Protein AF-A0A7I8X6X8-F1 (afdb_monomer)

Radius of gyration: 33.91 Å; Cα contacts (8 Å, |Δi|>4): 92; chains: 1; bounding box: 68×51×95 Å

InterPro domains:
  IPR009071 High mobility group box domain [PF00505] (19-89)
  IPR009071 High mobility group box domain [PS50118] (19-89)
  IPR009071 High mobility group box domain [SM00398] (18-90)
  IPR036910 High mobility group box domain superfamily [G3DSA:1.10.30.10] (5-89)
  IPR036910 High mobility group box domain superfamily [SSF47095] (13-97)
  IPR051965 Chromatin Regulation and Neuronal Gene Expression [PTHR46040] (7-103)

Sequence (234 aa):
MSNNRTRSRSQRLKDDNAPKRPLNAYKIFYKHYYEQFNRKNPTTAIDAKTLISQIGRAWRGLSEEEKQPFQEKALKDKQRYEKEFEDYKKSADYKKFVKKQEAHLPDIPVFSKEFVKHNKGKEAELRQLRKEISSFEDKAAPIVDRINDIQEEIDALNKDPKYLEILEKEKLMGIWTRKLIPELERAGLLDELGISFETSPEELIDVMESVQHDGSTMNKLKSAFNKFYLPLSS

Mean predicted aligned error: 14.24 Å

Foldseek 3Di:
DDDPPPPVVVLQDDQPPADDDFDALLRQLLVVQVVVVCVVCVPDDDDPVVSVVVSVVVVVPDDPVRSVVSRVSSVVSNVVNVVSRVVVCVDPSVVVSVVVSVVSPDPDPPPDPVNVVVVVVVVVVVVVVVVVVVVVVVVVVVVVVVVVVVVVVVVVCVVPPVNVVVVVVQVVLQVCLQVLQVLCVVLVNCVVLVHDNPQHSVNVVVSCVVCVPPPVSVVSSVVSVVVVCVVPPD

Nearest PDB structures (foldseek):
  2eqz-assembly1_A  TM=8.617E-01  e=7.685E-03  Homo sapiens
  4qr9-assembly1_B  TM=9.332E-01  e=3.219E-02  Rattus norvegicus
  2ly4-assembly1_A  TM=7.332E-01  e=1.262E-02  Homo sapiens
  2rtu-assembly1_A  TM=7.776E-01  e=4.734E-02  Homo sapiens
  2yrq-assembly1_A  TM=7.003E-01  e=1.961E-02  Homo sapiens

Organism: Bursaphelenchus xylophilus (NCBI:txid6326)

Structure (mmCIF, N/CA/C/O backbone):
data_AF-A0A7I8X6X8-F1
#
_entry.id   AF-A0A7I8X6X8-F1
#
loop_
_atom_site.group_PDB
_atom_site.id
_atom_site.type_symbol
_atom_site.label_atom_id
_atom_site.label_alt_id
_atom_site.label_comp_id
_atom_site.label_asym_id
_atom_site.label_entity_id
_atom_site.label_seq_id
_atom_site.pdbx_PDB_ins_code
_atom_site.Cartn_x
_atom_site.Cartn_y
_atom_site.Cartn_z
_atom_site.occupancy
_atom_site.B_iso_or_equiv
_atom_site.auth_seq_id
_atom_site.auth_comp_id
_atom_site.auth_asym_id
_atom_site.auth_atom_id
_atom_site.pdbx_PDB_model_num
ATOM 1 N N . MET A 1 1 ? -11.608 -22.135 32.598 1.00 31.02 1 MET A N 1
ATOM 2 C CA . MET A 1 1 ? -10.961 -21.223 31.626 1.00 31.02 1 MET A CA 1
ATOM 3 C C . MET A 1 1 ? -12.033 -20.320 31.017 1.00 31.02 1 MET A C 1
ATOM 5 O O . MET A 1 1 ? -12.741 -20.757 30.122 1.00 31.02 1 MET A O 1
ATOM 9 N N . SER A 1 2 ? -12.236 -19.105 31.543 1.00 34.25 2 SER A N 1
ATOM 10 C CA . SER A 1 2 ? -13.309 -18.214 31.062 1.00 34.25 2 SER A CA 1
ATOM 11 C C . SER A 1 2 ? -12.835 -17.329 29.913 1.00 34.25 2 SER A C 1
ATOM 13 O O . SER A 1 2 ? -11.930 -16.510 30.063 1.00 34.25 2 SER A O 1
ATOM 15 N N . ASN A 1 3 ? -13.481 -17.504 28.763 1.00 38.44 3 ASN A N 1
ATOM 16 C CA . ASN A 1 3 ? -13.249 -16.778 27.521 1.00 38.44 3 ASN A CA 1
ATOM 17 C C . ASN A 1 3 ? -13.742 -15.320 27.651 1.00 38.44 3 ASN A C 1
ATOM 19 O O . ASN A 1 3 ? -14.894 -15.009 27.369 1.00 38.44 3 ASN A O 1
ATOM 23 N N . ASN A 1 4 ? -12.872 -14.407 28.093 1.00 43.62 4 ASN A N 1
ATOM 24 C CA . ASN A 1 4 ? -13.203 -12.984 28.284 1.00 43.62 4 ASN A CA 1
ATOM 25 C C . ASN A 1 4 ? -13.138 -12.135 26.994 1.00 43.62 4 ASN A C 1
ATOM 27 O O . ASN A 1 4 ? -13.368 -10.928 27.039 1.00 43.62 4 ASN A O 1
ATOM 31 N N . ARG A 1 5 ? -12.844 -12.733 25.831 1.00 45.31 5 ARG A N 1
ATOM 32 C CA . ARG A 1 5 ? -12.624 -11.997 24.568 1.00 45.31 5 ARG A CA 1
ATOM 33 C C . ARG A 1 5 ? -13.904 -11.475 23.889 1.00 45.31 5 ARG A C 1
ATOM 35 O O . ARG A 1 5 ? -13.805 -10.767 22.892 1.00 45.31 5 ARG A O 1
ATOM 42 N N . THR A 1 6 ? -15.100 -11.796 24.390 1.00 45.69 6 THR A N 1
ATOM 43 C CA . THR A 1 6 ? -16.369 -11.525 23.679 1.00 45.69 6 THR A CA 1
ATOM 44 C C . THR A 1 6 ? -17.193 -10.357 24.226 1.00 45.69 6 THR A C 1
ATOM 46 O O . THR A 1 6 ? -17.937 -9.748 23.461 1.00 45.69 6 THR A O 1
ATOM 49 N N . ARG A 1 7 ? -17.048 -9.958 25.499 1.00 44.81 7 ARG A N 1
ATOM 50 C CA . ARG A 1 7 ? -17.905 -8.900 26.081 1.00 44.81 7 ARG A CA 1
ATOM 51 C C . ARG A 1 7 ? -17.555 -7.482 25.611 1.00 44.81 7 ARG A C 1
ATOM 53 O O . ARG A 1 7 ? -18.452 -6.679 25.392 1.00 44.81 7 ARG A O 1
ATOM 60 N N . SER A 1 8 ? -16.276 -7.184 25.363 1.00 50.94 8 SER A N 1
ATOM 61 C CA . SER A 1 8 ? -15.837 -5.827 24.984 1.00 50.94 8 SER A CA 1
ATOM 62 C C . SER A 1 8 ? -16.256 -5.397 23.571 1.00 50.94 8 SER A C 1
ATOM 64 O O . SER A 1 8 ? -16.392 -4.198 23.335 1.00 50.94 8 SER A O 1
ATOM 66 N N . ARG A 1 9 ? -16.447 -6.330 22.624 1.00 51.34 9 ARG A N 1
ATOM 67 C CA . ARG A 1 9 ? -16.945 -6.000 21.272 1.00 51.34 9 ARG A CA 1
ATOM 68 C C . ARG A 1 9 ? -18.448 -5.725 21.261 1.00 51.34 9 ARG A C 1
ATOM 70 O O . ARG A 1 9 ? -18.896 -4.952 20.428 1.00 51.34 9 ARG A O 1
ATOM 77 N N . SER A 1 10 ? -19.192 -6.327 22.189 1.00 55.00 10 SER A N 1
ATOM 78 C CA . SER A 1 10 ? -20.650 -6.200 22.289 1.00 55.00 10 SER A CA 1
ATOM 79 C C . SER A 1 10 ? -21.118 -4.854 22.854 1.00 55.00 10 SER A C 1
ATOM 81 O O . SER A 1 10 ? -22.276 -4.514 22.663 1.00 55.00 10 SER A O 1
ATOM 83 N N . GLN A 1 11 ? -20.253 -4.108 23.553 1.00 62.97 11 GLN A N 1
ATOM 84 C CA . GLN A 1 11 ? -20.588 -2.800 24.145 1.00 62.97 11 GLN A CA 1
ATOM 85 C C . GLN A 1 11 ? -20.226 -1.602 23.253 1.00 62.97 11 GLN A C 1
ATOM 87 O O . GLN A 1 11 ? -20.470 -0.453 23.617 1.00 62.97 11 GLN A O 1
ATOM 92 N N . ARG A 1 12 ? -19.610 -1.833 22.087 1.00 74.56 12 ARG A N 1
ATOM 93 C CA . ARG A 1 12 ? -19.334 -0.758 21.130 1.00 74.56 12 ARG A CA 1
ATOM 94 C C . ARG A 1 12 ? -20.525 -0.603 20.196 1.00 74.56 12 ARG A C 1
ATOM 96 O O . ARG A 1 12 ? -20.950 -1.572 19.573 1.00 74.56 12 ARG A O 1
ATOM 103 N N . LEU A 1 13 ? -21.045 0.614 20.109 1.00 81.94 13 LEU A N 1
ATOM 104 C CA . LEU A 1 13 ? -22.063 0.982 19.143 1.00 81.94 13 LEU A CA 1
ATOM 105 C C . LEU A 1 13 ? -21.488 0.844 17.733 1.00 81.94 13 LEU A C 1
ATOM 107 O O . LEU A 1 13 ? -20.300 1.069 17.490 1.00 81.94 13 LEU A O 1
ATOM 111 N N . LYS A 1 14 ? -22.342 0.450 16.792 1.00 84.31 14 LYS A N 1
ATOM 112 C CA . LYS A 1 14 ? -21.994 0.461 15.376 1.00 84.31 14 LYS A CA 1
ATOM 113 C C . LYS A 1 14 ? -22.068 1.898 14.861 1.00 84.31 14 LYS A C 1
ATOM 115 O O . LYS A 1 14 ? -23.025 2.609 15.158 1.00 84.31 14 LYS A O 1
ATOM 120 N N . ASP A 1 15 ? -21.057 2.293 14.101 1.00 88.62 15 ASP A N 1
ATOM 121 C CA . ASP A 1 15 ? -21.007 3.576 13.412 1.00 88.62 15 ASP A CA 1
ATOM 122 C C . ASP A 1 15 ? -21.477 3.404 11.963 1.00 88.62 15 ASP A C 1
ATOM 124 O O . ASP A 1 15 ? -20.813 2.725 11.178 1.00 88.62 15 ASP A O 1
ATOM 128 N N . ASP A 1 16 ? -22.634 3.968 11.620 1.00 90.00 16 ASP A N 1
ATOM 129 C CA . ASP A 1 16 ? -23.176 3.898 10.258 1.00 90.00 16 ASP A CA 1
ATOM 130 C C . ASP A 1 16 ? -22.597 4.979 9.327 1.00 90.00 16 ASP A C 1
ATOM 132 O O . ASP A 1 16 ? -22.695 4.832 8.110 1.00 90.00 16 ASP A O 1
ATOM 136 N N . ASN A 1 17 ? -21.957 6.021 9.876 1.00 90.06 17 ASN A N 1
ATOM 137 C CA . ASN A 1 17 ? -21.340 7.103 9.097 1.00 90.06 17 ASN A CA 1
ATOM 138 C C .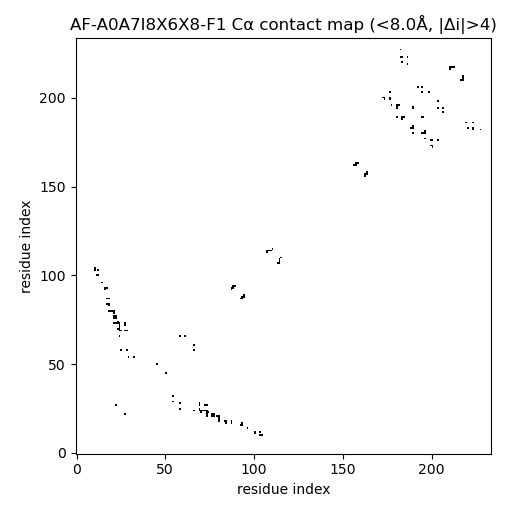 ASN A 1 17 ? -19.859 6.840 8.784 1.00 90.06 17 ASN A C 1
ATOM 140 O O . ASN A 1 17 ? -19.252 7.566 7.997 1.00 90.06 17 ASN A O 1
ATOM 144 N N . ALA A 1 18 ? -19.265 5.805 9.385 1.00 91.06 18 ALA A N 1
ATOM 145 C CA . ALA A 1 18 ? -17.883 5.440 9.124 1.00 91.06 18 ALA A CA 1
ATOM 146 C C . ALA A 1 18 ? -17.685 4.957 7.669 1.00 91.06 18 ALA A C 1
ATOM 148 O O . ALA A 1 18 ? -18.495 4.167 7.164 1.00 91.06 18 ALA A O 1
ATOM 149 N N . PRO A 1 19 ? -16.574 5.342 7.011 1.00 93.12 19 PRO A N 1
ATOM 150 C CA . PRO A 1 19 ? -16.192 4.807 5.710 1.00 93.12 19 PRO A CA 1
ATOM 151 C C . PRO A 1 19 ? -16.199 3.277 5.683 1.00 93.12 19 PRO A C 1
ATOM 153 O O . PRO A 1 19 ? -15.839 2.598 6.654 1.00 93.12 19 PRO A O 1
ATOM 156 N N . LYS A 1 20 ? -16.605 2.706 4.547 1.00 92.75 20 LYS A N 1
ATOM 157 C CA . LYS A 1 20 ? -16.654 1.249 4.384 1.00 92.75 20 LYS A CA 1
ATOM 158 C C . LYS A 1 20 ? -15.241 0.680 4.387 1.00 92.75 20 LYS A C 1
ATOM 160 O O . LYS A 1 20 ? -14.369 1.173 3.683 1.00 92.75 20 LYS A O 1
ATOM 165 N N . ARG A 1 21 ? -15.040 -0.402 5.145 1.00 92.19 21 ARG A N 1
ATOM 166 C CA . ARG A 1 21 ? -13.743 -1.087 5.246 1.00 92.19 21 ARG A CA 1
ATOM 167 C C . ARG A 1 21 ? -13.187 -1.455 3.868 1.00 92.19 21 ARG A C 1
ATOM 169 O O . ARG A 1 21 ? -13.973 -1.877 3.014 1.00 92.19 21 ARG A O 1
ATOM 176 N N . PRO A 1 22 ? -11.858 -1.391 3.691 1.00 94.88 22 PRO A N 1
ATOM 177 C CA . PRO A 1 22 ? -11.257 -1.688 2.410 1.00 94.88 22 PRO A CA 1
ATOM 178 C C . PRO A 1 22 ? -11.383 -3.179 2.085 1.00 94.88 22 PRO A C 1
ATOM 180 O O . PRO A 1 22 ? -11.325 -4.044 2.968 1.00 94.88 22 PRO A O 1
ATOM 183 N N . LEU A 1 23 ? -11.572 -3.483 0.806 1.00 94.75 23 LEU A N 1
ATOM 184 C CA . LEU A 1 23 ? -11.628 -4.841 0.288 1.00 94.75 23 LEU A CA 1
ATOM 185 C C . LEU A 1 23 ? -10.212 -5.367 0.048 1.00 94.75 23 LEU A C 1
ATOM 187 O O . LEU A 1 23 ? -9.380 -4.712 -0.571 1.00 94.75 23 LEU A O 1
ATOM 191 N N . ASN A 1 24 ? -9.949 -6.593 0.499 1.00 95.69 24 ASN A N 1
ATOM 192 C CA . ASN A 1 24 ? -8.718 -7.294 0.143 1.00 95.69 24 ASN A CA 1
ATOM 193 C C . ASN A 1 24 ? -8.808 -7.903 -1.268 1.00 95.69 24 ASN A C 1
ATOM 195 O O . ASN A 1 24 ? -9.900 -8.035 -1.830 1.00 95.69 24 ASN A O 1
ATOM 199 N N . ALA A 1 25 ? -7.666 -8.329 -1.814 1.00 96.12 25 ALA A N 1
ATOM 200 C CA . ALA A 1 25 ? -7.573 -8.860 -3.177 1.00 96.12 25 ALA A CA 1
ATOM 201 C C . ALA A 1 25 ? -8.574 -10.001 -3.435 1.00 96.12 25 ALA A C 1
ATOM 203 O O . ALA A 1 25 ? -9.295 -9.988 -4.431 1.00 96.12 25 ALA A O 1
ATOM 204 N N . TYR A 1 26 ? -8.721 -10.922 -2.476 1.00 95.62 26 TYR A N 1
ATOM 205 C CA . TYR A 1 26 ? -9.687 -12.018 -2.563 1.00 95.62 26 TYR A CA 1
ATOM 206 C C . TYR A 1 26 ? -11.143 -11.537 -2.636 1.00 95.62 26 TYR A C 1
ATOM 208 O O . TYR A 1 26 ? -11.931 -12.088 -3.395 1.00 95.62 26 TYR A O 1
ATOM 216 N N . LYS A 1 27 ? -11.539 -10.517 -1.864 1.00 95.06 27 LYS A N 1
ATOM 217 C CA . LYS A 1 27 ? -12.908 -9.971 -1.897 1.00 95.06 27 LYS A CA 1
ATOM 218 C C . LYS A 1 27 ? -13.211 -9.258 -3.212 1.00 95.06 27 LYS A C 1
ATOM 220 O O . LYS A 1 27 ? -14.342 -9.330 -3.689 1.00 95.06 27 LYS A O 1
ATOM 225 N N . ILE A 1 28 ? -12.211 -8.609 -3.803 1.00 95.62 28 ILE A N 1
ATOM 226 C CA . ILE A 1 28 ? -12.331 -7.987 -5.124 1.00 95.62 28 ILE A CA 1
ATOM 227 C C . ILE A 1 28 ? -12.473 -9.071 -6.196 1.00 95.62 28 ILE A C 1
ATOM 229 O O . ILE A 1 28 ? -13.396 -9.003 -7.008 1.00 95.62 28 ILE A O 1
ATOM 233 N N . PHE A 1 29 ? -11.637 -10.113 -6.144 1.00 96.12 29 PHE A N 1
ATOM 234 C CA . PHE A 1 29 ? -11.765 -11.286 -7.008 1.00 96.12 29 PHE A CA 1
ATOM 235 C C . PHE A 1 29 ? -13.126 -11.966 -6.851 1.00 96.12 29 PHE A C 1
ATOM 237 O O . PHE A 1 29 ? -13.784 -12.258 -7.843 1.00 96.12 29 PHE A O 1
ATOM 244 N N . TYR A 1 30 ? -13.587 -12.157 -5.614 1.00 94.81 30 TYR A N 1
ATOM 245 C CA . TYR A 1 30 ? -14.890 -12.738 -5.312 1.00 94.81 30 TYR A CA 1
ATOM 246 C C . TYR A 1 30 ? -16.009 -11.969 -6.009 1.00 94.81 30 TYR A C 1
ATOM 248 O O . TYR A 1 30 ? -16.834 -12.579 -6.679 1.00 94.81 30 TYR A O 1
ATOM 256 N N . LYS A 1 31 ? -16.028 -10.635 -5.883 1.00 93.94 31 LYS A N 1
ATOM 257 C CA . LYS A 1 31 ? -17.047 -9.792 -6.519 1.00 93.94 31 LYS A CA 1
ATOM 258 C C . LYS A 1 31 ? -17.000 -9.922 -8.043 1.00 93.94 31 LYS A C 1
ATOM 260 O O . LYS A 1 31 ? -18.032 -10.152 -8.661 1.00 93.94 31 LYS A O 1
ATOM 265 N N . HIS A 1 32 ? -15.804 -9.847 -8.620 1.00 93.50 32 HIS A N 1
ATOM 266 C CA . HIS A 1 32 ? -15.596 -9.986 -10.058 1.00 93.50 32 HIS A CA 1
ATOM 267 C C . HIS A 1 32 ? -16.053 -11.357 -10.584 1.00 93.50 32 HIS A C 1
ATOM 269 O O . HIS A 1 32 ? -16.795 -11.438 -11.560 1.00 93.50 32 HIS A O 1
ATOM 275 N N . TYR A 1 33 ? -15.667 -12.442 -9.910 1.00 92.56 33 TYR A N 1
ATOM 276 C CA . TYR A 1 33 ? -16.064 -13.798 -10.282 1.00 92.56 33 TYR A CA 1
ATOM 277 C C . TYR A 1 33 ? -17.573 -14.004 -10.122 1.00 92.56 33 TYR A C 1
ATOM 279 O O . TYR A 1 33 ? -18.208 -14.606 -10.982 1.00 92.56 33 TYR A O 1
ATOM 287 N N . TYR A 1 34 ? -18.159 -13.477 -9.046 1.00 89.94 34 TYR A N 1
ATOM 288 C CA . TYR A 1 34 ? -19.595 -13.545 -8.787 1.00 89.94 34 TYR A CA 1
ATOM 289 C C . TYR A 1 34 ? -20.404 -12.817 -9.871 1.00 89.94 34 TYR A C 1
ATOM 291 O O . TYR A 1 34 ? -21.382 -13.357 -10.382 1.00 89.94 34 TYR A O 1
ATOM 299 N N . GLU A 1 35 ? -19.972 -11.623 -10.285 1.00 90.62 35 GLU A N 1
ATOM 300 C CA . GLU A 1 35 ? -2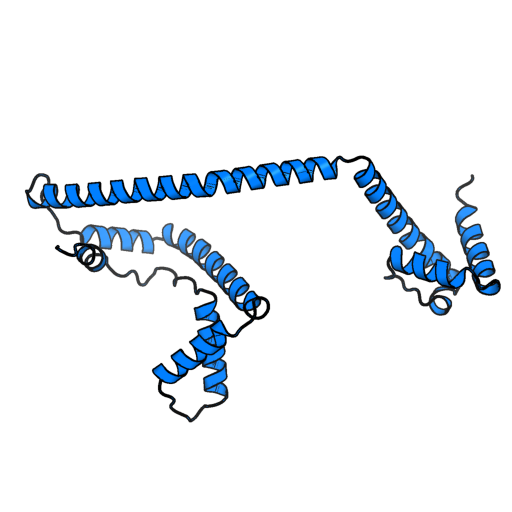0.594 -10.873 -11.384 1.00 90.62 35 GLU A CA 1
ATOM 301 C C . GLU A 1 35 ? -20.491 -11.623 -12.718 1.00 90.62 35 GLU A C 1
ATOM 303 O O . GLU A 1 35 ? -21.485 -11.746 -13.437 1.00 90.62 35 GLU A O 1
ATOM 308 N N . GLN A 1 36 ? -19.322 -12.192 -13.033 1.00 90.00 36 GLN A N 1
ATOM 309 C CA . GLN A 1 36 ? -19.162 -13.024 -14.229 1.00 90.00 36 GLN A CA 1
ATOM 310 C C . GLN A 1 36 ? -20.049 -14.269 -14.196 1.00 90.00 36 GLN A C 1
ATOM 312 O O . GLN A 1 36 ? -20.634 -14.640 -15.215 1.00 90.00 36 GLN A O 1
ATOM 317 N N . PHE A 1 37 ? -20.142 -14.913 -13.033 1.00 87.56 37 PHE A N 1
ATOM 318 C CA . PHE A 1 37 ? -20.953 -16.101 -12.833 1.00 87.56 37 PHE A CA 1
ATOM 319 C C . PHE A 1 37 ? -22.440 -15.797 -13.064 1.00 87.56 37 PHE A C 1
ATOM 321 O O . PHE A 1 37 ? -23.080 -16.488 -13.858 1.00 87.56 37 PHE A O 1
ATOM 328 N N . ASN A 1 38 ? -22.958 -14.723 -12.458 1.00 86.06 38 ASN A N 1
ATOM 329 C CA . ASN A 1 38 ? -24.350 -14.299 -12.621 1.00 86.06 38 ASN A CA 1
ATOM 330 C C . ASN A 1 38 ? -24.667 -13.874 -14.055 1.00 86.06 38 ASN A C 1
ATOM 332 O O . ASN A 1 38 ? -25.741 -14.182 -14.560 1.00 86.06 38 ASN A O 1
ATOM 336 N N . ARG A 1 39 ? -23.729 -13.210 -14.745 1.00 87.25 39 ARG A N 1
ATOM 337 C CA . ARG A 1 39 ? -23.919 -12.832 -16.153 1.00 87.25 39 ARG A CA 1
ATOM 338 C C . ARG A 1 39 ? -24.047 -14.055 -17.064 1.00 87.25 39 ARG A C 1
ATOM 340 O O . ARG A 1 39 ? -24.789 -14.013 -18.038 1.00 87.25 39 ARG A O 1
ATOM 347 N N . LYS A 1 40 ? -23.312 -15.130 -16.762 1.00 86.38 40 LYS A N 1
ATOM 348 C CA . LYS A 1 40 ? -23.359 -16.399 -17.509 1.00 86.38 40 LYS A CA 1
ATOM 349 C C . LYS A 1 40 ? -24.546 -17.284 -17.116 1.00 86.38 40 LYS A C 1
ATOM 351 O O . LYS A 1 40 ? -24.967 -18.099 -17.926 1.00 86.38 40 LYS A O 1
ATOM 356 N N . ASN A 1 41 ? -25.077 -17.126 -15.904 1.00 80.69 41 ASN A N 1
ATOM 357 C CA . ASN A 1 41 ? -26.166 -17.937 -15.358 1.00 80.69 41 ASN A CA 1
ATOM 358 C C . ASN A 1 41 ? -27.291 -17.051 -14.792 1.00 80.69 41 ASN A C 1
ATOM 360 O O . ASN A 1 41 ? -27.525 -17.065 -13.584 1.00 80.69 41 ASN A O 1
ATOM 364 N N . PRO A 1 42 ? -27.992 -16.268 -15.632 1.00 77.25 42 PRO A N 1
ATOM 365 C CA . PRO A 1 42 ? -29.000 -15.321 -15.153 1.00 77.25 42 PRO A CA 1
ATOM 366 C C . PRO A 1 42 ? -30.237 -15.994 -14.531 1.00 77.25 42 PRO A C 1
ATOM 368 O O . PRO A 1 42 ? -30.927 -15.375 -13.728 1.00 77.25 42 PRO A O 1
ATOM 371 N N . THR A 1 43 ? -30.520 -17.252 -14.878 1.00 73.00 43 THR A N 1
ATOM 372 C CA . THR A 1 43 ? -31.706 -18.014 -14.438 1.00 73.00 43 THR A CA 1
ATOM 373 C C . THR A 1 43 ? -31.387 -19.162 -13.481 1.00 73.00 43 THR A C 1
ATOM 375 O O . THR A 1 43 ? -32.299 -19.750 -12.899 1.00 73.00 43 THR A O 1
ATOM 378 N N . THR A 1 44 ? -30.110 -19.496 -13.289 1.00 70.50 44 THR A N 1
ATOM 379 C CA . THR A 1 44 ? -29.702 -20.657 -12.494 1.00 70.50 44 THR A CA 1
ATOM 380 C C . THR A 1 44 ? -29.475 -20.246 -11.043 1.00 70.50 44 THR A C 1
ATOM 382 O O . THR A 1 44 ? -28.474 -19.613 -10.710 1.00 70.50 44 THR A O 1
ATOM 385 N N . ALA A 1 45 ? -30.383 -20.640 -10.151 1.00 68.88 45 ALA A N 1
ATOM 386 C CA . ALA A 1 45 ? -30.170 -20.509 -8.715 1.00 68.88 45 ALA A CA 1
ATOM 387 C C . ALA A 1 45 ? -29.147 -21.561 -8.250 1.00 68.88 45 ALA A C 1
ATOM 389 O O . ALA A 1 45 ? -29.497 -22.705 -7.969 1.00 68.88 45 ALA A O 1
ATOM 390 N N . ILE A 1 46 ? -27.864 -21.191 -8.203 1.00 74.88 46 ILE A N 1
ATOM 391 C CA . ILE A 1 46 ? -26.825 -22.028 -7.590 1.00 74.88 46 ILE A CA 1
ATOM 392 C C . ILE A 1 46 ? -26.767 -21.760 -6.088 1.00 74.88 46 ILE A C 1
ATOM 394 O O . ILE A 1 46 ? -26.799 -20.614 -5.642 1.00 74.88 46 ILE A O 1
ATOM 398 N N . ASP A 1 47 ? -26.627 -22.833 -5.309 1.00 83.25 47 ASP A N 1
ATOM 399 C CA . ASP A 1 47 ? -26.371 -22.749 -3.876 1.00 83.25 47 ASP A CA 1
ATOM 400 C C . ASP A 1 47 ? -25.102 -21.925 -3.584 1.00 83.25 47 ASP A C 1
ATOM 402 O O . ASP A 1 47 ? -24.000 -22.225 -4.062 1.00 83.25 47 ASP A O 1
ATOM 406 N N . ALA A 1 48 ? -25.250 -20.895 -2.748 1.00 82.00 48 ALA A N 1
ATOM 407 C CA . ALA A 1 48 ? -24.190 -19.957 -2.402 1.00 82.00 48 ALA A CA 1
ATOM 408 C C . ALA A 1 48 ? -22.941 -20.664 -1.851 1.00 82.00 48 ALA A C 1
ATOM 410 O O . ALA A 1 48 ? -21.816 -20.257 -2.147 1.00 82.00 48 ALA A O 1
ATOM 411 N N . LYS A 1 49 ? -23.109 -21.760 -1.098 1.00 86.50 49 LYS A N 1
ATOM 412 C CA . LYS A 1 49 ? -21.982 -22.542 -0.561 1.00 86.50 49 LYS A CA 1
ATOM 413 C C . LYS A 1 49 ? -21.145 -23.174 -1.675 1.00 86.50 49 LYS A C 1
ATOM 415 O O . LYS A 1 49 ? -19.913 -23.168 -1.604 1.00 86.50 49 LYS A O 1
ATOM 420 N N . THR A 1 50 ? -21.804 -23.674 -2.716 1.00 88.00 50 THR A N 1
ATOM 421 C CA . THR A 1 50 ? -21.146 -24.268 -3.883 1.00 88.00 50 THR A CA 1
ATOM 422 C C . THR A 1 50 ? -20.353 -23.217 -4.659 1.00 88.00 50 THR A C 1
ATOM 424 O O . THR A 1 50 ? -19.178 -23.440 -4.963 1.00 88.00 50 THR A O 1
ATOM 427 N N . LEU A 1 51 ? -20.935 -22.036 -4.888 1.00 87.75 51 LEU A N 1
ATOM 428 C CA . LEU A 1 51 ? -20.268 -20.932 -5.586 1.00 87.75 51 LEU A CA 1
ATOM 429 C C . LEU A 1 51 ? -19.065 -20.387 -4.800 1.00 87.75 51 LEU A C 1
ATOM 431 O O . LEU A 1 51 ? -17.984 -20.214 -5.360 1.00 87.75 51 LEU A O 1
ATOM 435 N N . ILE A 1 52 ? -19.202 -20.191 -3.484 1.00 90.62 52 ILE A N 1
ATOM 436 C CA . ILE A 1 52 ? -18.087 -19.773 -2.615 1.00 90.62 52 ILE A CA 1
ATOM 437 C C . ILE A 1 52 ? -16.938 -20.791 -2.682 1.00 90.62 52 ILE A C 1
ATOM 439 O O . ILE A 1 52 ? -15.771 -20.403 -2.763 1.00 90.62 52 ILE A O 1
ATOM 443 N N . SER A 1 53 ? -17.252 -22.092 -2.679 1.00 91.69 53 SER A N 1
ATOM 444 C CA . SER A 1 53 ? -16.251 -23.157 -2.812 1.00 91.69 53 SER A CA 1
ATOM 445 C C . SER A 1 53 ? -15.524 -23.101 -4.161 1.00 91.69 53 SER A C 1
ATOM 447 O O . SER A 1 53 ? -14.297 -23.221 -4.202 1.00 91.69 53 SER A O 1
ATOM 449 N N . GLN A 1 54 ? -16.255 -22.870 -5.256 1.00 91.44 54 GLN A N 1
ATOM 450 C CA . GLN A 1 54 ? -15.679 -22.700 -6.593 1.00 91.44 54 GLN A CA 1
ATOM 451 C C . GLN A 1 54 ? -14.758 -21.476 -6.667 1.00 91.44 54 GLN A C 1
ATOM 453 O O . GLN A 1 54 ? -13.619 -21.615 -7.105 1.00 91.44 54 GLN A O 1
ATOM 458 N N . ILE A 1 55 ? -15.192 -20.319 -6.156 1.00 93.50 55 ILE A N 1
ATOM 459 C CA . ILE A 1 55 ? -14.379 -19.091 -6.105 1.00 93.50 55 ILE A CA 1
ATOM 460 C C . ILE A 1 55 ? -13.102 -19.320 -5.290 1.00 93.50 55 ILE A C 1
ATOM 462 O O . ILE A 1 55 ? -12.011 -18.942 -5.711 1.00 93.50 55 ILE A O 1
ATOM 466 N N . GLY A 1 56 ? -13.213 -19.987 -4.138 1.00 93.75 56 GLY A N 1
ATOM 467 C CA . GLY A 1 56 ? -12.062 -20.295 -3.292 1.00 93.75 56 GLY A CA 1
ATOM 468 C C . GLY A 1 56 ? -11.068 -21.268 -3.936 1.00 93.75 56 GLY A C 1
ATOM 469 O O . GLY A 1 56 ? -9.876 -21.198 -3.636 1.00 93.75 56 GLY A O 1
ATOM 470 N N . ARG A 1 57 ? -11.530 -22.182 -4.803 1.00 94.69 57 ARG A N 1
ATOM 471 C CA . ARG A 1 57 ? -10.648 -23.029 -5.625 1.00 94.69 57 ARG A CA 1
ATOM 472 C C . ARG A 1 57 ? -9.998 -22.224 -6.744 1.00 94.69 57 ARG A C 1
ATOM 474 O O . ARG A 1 57 ? -8.785 -22.299 -6.881 1.00 94.69 57 ARG A O 1
ATOM 481 N N . ALA A 1 58 ? -10.781 -21.425 -7.469 1.00 93.81 58 ALA A N 1
ATOM 482 C CA . ALA A 1 58 ? -10.287 -20.584 -8.553 1.00 93.81 58 ALA A CA 1
ATOM 483 C C . ALA A 1 58 ? -9.180 -19.641 -8.061 1.00 93.81 58 ALA A C 1
ATOM 485 O O . ALA A 1 58 ? -8.089 -19.664 -8.605 1.00 93.81 58 ALA A O 1
ATOM 486 N N . TRP A 1 59 ? -9.402 -18.920 -6.956 1.00 95.75 59 TRP A N 1
ATOM 487 C CA . TRP A 1 59 ? -8.400 -18.018 -6.376 1.00 95.75 59 TRP A CA 1
ATOM 488 C C . TRP A 1 59 ? -7.079 -18.710 -6.015 1.00 95.75 59 TRP A C 1
ATOM 490 O O . TRP A 1 59 ? -6.006 -18.143 -6.201 1.00 95.75 59 TRP A O 1
ATOM 500 N N . ARG A 1 60 ? -7.145 -19.935 -5.477 1.00 95.06 60 ARG A N 1
ATOM 501 C CA . ARG A 1 60 ? -5.945 -20.712 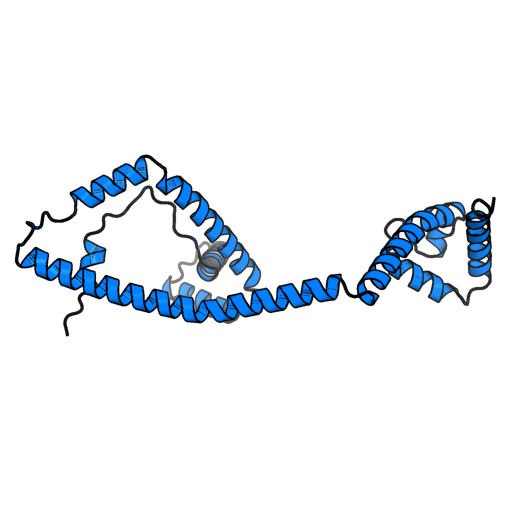-5.130 1.00 95.06 60 ARG A CA 1
ATOM 502 C C . ARG A 1 60 ? -5.204 -21.230 -6.358 1.00 95.06 60 ARG A C 1
ATOM 504 O O . ARG A 1 60 ? -4.000 -21.417 -6.262 1.00 95.06 60 ARG A O 1
ATOM 511 N N . GLY A 1 61 ? -5.919 -21.460 -7.458 1.00 93.88 61 GLY A N 1
ATOM 512 C CA . GLY A 1 61 ? -5.346 -21.894 -8.728 1.00 93.88 61 GLY A CA 1
ATOM 513 C C . GLY A 1 61 ? -4.748 -20.769 -9.572 1.00 93.88 61 GLY A C 1
ATOM 514 O O . GLY A 1 61 ? -4.040 -21.085 -10.517 1.00 93.88 61 GLY A O 1
ATOM 515 N N . LEU A 1 62 ? -5.010 -19.498 -9.243 1.00 94.44 62 LEU A N 1
ATOM 516 C CA . LEU A 1 62 ? -4.430 -18.368 -9.973 1.00 94.44 62 LEU A CA 1
ATOM 517 C C . LEU A 1 62 ? -2.923 -18.240 -9.720 1.00 94.44 62 LEU A C 1
ATOM 519 O O . LEU A 1 62 ? -2.473 -18.370 -8.569 1.00 94.44 62 LEU A O 1
ATOM 523 N N . SER A 1 63 ? -2.181 -17.905 -10.774 1.00 95.69 63 SER A N 1
ATOM 524 C CA . SER A 1 63 ? -0.773 -17.511 -10.690 1.00 95.69 63 SER A CA 1
ATOM 525 C C . SER A 1 63 ? -0.609 -16.162 -9.977 1.00 95.69 63 SER A C 1
ATOM 527 O O . SER A 1 63 ? -1.592 -15.493 -9.633 1.00 95.69 63 SER A O 1
ATOM 529 N N . GLU A 1 64 ? 0.629 -15.760 -9.695 1.00 93.50 64 GLU A N 1
ATOM 530 C CA . GLU A 1 64 ? 0.873 -14.470 -9.046 1.00 93.50 64 GLU A CA 1
ATOM 531 C C . GLU A 1 64 ? 0.550 -13.305 -9.991 1.00 93.50 64 GLU A C 1
ATOM 533 O O . GLU A 1 64 ? -0.091 -12.336 -9.585 1.00 93.50 64 GLU A O 1
ATOM 538 N N . GLU A 1 65 ? 0.859 -13.465 -11.277 1.00 94.62 65 GLU A N 1
ATOM 539 C CA . GLU A 1 65 ? 0.553 -12.513 -12.348 1.00 94.62 65 GLU A CA 1
ATOM 540 C C . GLU A 1 65 ? -0.964 -12.328 -12.506 1.00 94.62 65 GLU A C 1
ATOM 542 O O . GLU A 1 65 ? -1.462 -11.212 -12.650 1.00 94.62 65 GLU A O 1
ATOM 547 N N . GLU A 1 66 ? -1.739 -13.411 -12.400 1.00 93.38 66 GLU A N 1
ATOM 548 C CA . GLU A 1 66 ? -3.203 -13.346 -12.448 1.00 93.38 66 GLU A CA 1
ATOM 549 C C . GLU A 1 66 ? -3.811 -12.712 -11.185 1.00 93.38 66 GLU A C 1
ATOM 551 O O . GLU A 1 66 ? -4.893 -12.113 -11.234 1.00 93.38 66 GLU A O 1
ATOM 556 N N . LYS A 1 67 ? -3.134 -12.824 -10.034 1.00 95.75 67 LYS A N 1
ATOM 557 C CA . LYS A 1 67 ? -3.552 -12.186 -8.775 1.00 95.75 67 LYS A CA 1
ATOM 558 C C . LYS A 1 67 ? -3.180 -10.711 -8.717 1.00 95.75 67 LYS A C 1
ATOM 560 O O . LYS A 1 67 ? -3.918 -9.946 -8.087 1.00 95.75 67 LYS A O 1
ATOM 565 N N . GLN A 1 68 ? -2.093 -10.309 -9.369 1.00 95.88 68 GLN A N 1
ATOM 566 C CA . GLN A 1 68 ? -1.566 -8.947 -9.384 1.00 95.88 68 GLN A CA 1
ATOM 567 C C . GLN A 1 68 ? -2.638 -7.863 -9.615 1.00 95.88 68 GLN A C 1
ATOM 569 O O . GLN A 1 68 ? -2.766 -6.980 -8.761 1.00 95.88 68 GLN A O 1
ATOM 574 N N . PRO A 1 69 ? -3.515 -7.928 -10.641 1.00 96.38 69 PRO A N 1
ATOM 575 C CA . PRO A 1 69 ? -4.533 -6.893 -10.846 1.00 96.38 69 PRO A CA 1
ATOM 576 C C . PRO A 1 69 ? -5.529 -6.774 -9.680 1.00 96.38 69 PRO A C 1
ATOM 578 O O . PRO A 1 69 ? -6.101 -5.706 -9.445 1.00 96.38 69 PRO A O 1
ATOM 581 N N . PHE A 1 70 ? -5.768 -7.850 -8.925 1.00 96.31 70 PHE A N 1
ATOM 582 C CA . PHE A 1 70 ? -6.625 -7.815 -7.737 1.00 96.31 70 PHE A CA 1
ATOM 583 C C . PHE A 1 70 ? -5.890 -7.255 -6.518 1.00 96.31 70 PHE A C 1
ATOM 585 O O . PHE A 1 70 ? -6.510 -6.580 -5.695 1.00 96.31 70 PHE A O 1
ATOM 592 N N . GLN A 1 71 ? -4.585 -7.508 -6.408 1.00 95.94 71 GLN A N 1
ATOM 593 C CA . GLN A 1 71 ? -3.734 -6.944 -5.362 1.00 95.94 71 GLN A CA 1
ATOM 594 C C . GLN A 1 71 ? -3.564 -5.433 -5.533 1.00 95.94 71 GLN A C 1
ATOM 596 O O . GLN A 1 71 ? -3.764 -4.689 -4.575 1.00 95.94 71 GLN A O 1
ATOM 601 N N . GLU A 1 72 ? -3.323 -4.963 -6.757 1.00 96.75 72 GLU A N 1
ATOM 602 C CA . GLU A 1 72 ? -3.249 -3.534 -7.072 1.00 96.75 72 GLU A CA 1
ATOM 603 C C . GLU A 1 72 ? -4.564 -2.813 -6.758 1.00 96.75 72 GLU A C 1
ATOM 605 O O . GLU A 1 72 ? -4.573 -1.747 -6.140 1.00 96.75 72 GLU A O 1
ATOM 610 N N . LYS A 1 73 ? -5.708 -3.411 -7.123 1.00 96.12 73 LYS A N 1
ATOM 611 C CA . LYS A 1 73 ? -7.026 -2.862 -6.767 1.00 96.12 73 LYS A CA 1
ATOM 612 C C . LYS A 1 73 ? -7.239 -2.825 -5.253 1.00 96.12 73 LYS A C 1
ATOM 614 O O . LYS A 1 73 ? -7.802 -1.855 -4.755 1.00 96.12 73 LYS A O 1
ATOM 619 N N . ALA A 1 74 ? -6.785 -3.842 -4.521 1.00 96.62 74 ALA A N 1
ATOM 620 C CA . ALA A 1 74 ? -6.878 -3.871 -3.062 1.00 96.62 74 ALA A CA 1
ATOM 621 C C . ALA A 1 74 ? -6.004 -2.796 -2.408 1.00 96.62 74 ALA A C 1
ATOM 623 O O . ALA A 1 74 ? -6.431 -2.162 -1.445 1.00 96.62 74 ALA A O 1
ATOM 624 N N . LEU A 1 75 ? -4.810 -2.551 -2.952 1.00 96.50 75 LEU A N 1
ATOM 625 C CA . LEU A 1 75 ? -3.931 -1.481 -2.495 1.00 96.50 75 LEU A CA 1
ATOM 626 C C . LEU A 1 75 ? -4.574 -0.104 -2.715 1.00 96.50 75 LEU A C 1
ATOM 628 O O . LEU A 1 75 ? -4.620 0.701 -1.786 1.00 96.50 75 LEU A O 1
ATOM 632 N N . LYS A 1 76 ? -5.151 0.137 -3.898 1.00 96.06 76 LYS A N 1
ATOM 633 C CA . LYS A 1 76 ? -5.894 1.375 -4.195 1.00 96.06 76 LYS A CA 1
ATOM 634 C C . LYS A 1 76 ? -7.100 1.561 -3.266 1.00 96.06 76 LYS A C 1
ATOM 636 O O . LYS A 1 76 ? -7.332 2.659 -2.768 1.00 96.06 76 LYS A O 1
ATOM 641 N N . ASP A 1 77 ? -7.854 0.496 -2.993 1.00 95.69 77 ASP A N 1
ATOM 642 C CA . ASP A 1 77 ? -9.013 0.546 -2.090 1.00 95.69 77 ASP A CA 1
ATOM 643 C C . ASP A 1 77 ? -8.603 0.817 -0.632 1.00 95.69 77 ASP A C 1
ATOM 645 O O . ASP A 1 77 ? -9.280 1.564 0.078 1.00 95.69 77 ASP A O 1
ATOM 649 N N . LYS A 1 78 ? -7.459 0.267 -0.203 1.00 95.44 78 LYS A N 1
ATOM 650 C CA . LYS A 1 78 ? -6.838 0.564 1.094 1.00 95.44 78 LYS A CA 1
ATOM 651 C C . LYS A 1 78 ? -6.468 2.045 1.207 1.00 95.44 78 LYS A C 1
ATOM 653 O O . LYS A 1 78 ? -6.865 2.676 2.180 1.00 95.44 78 LYS A O 1
ATOM 658 N N . GLN A 1 79 ? -5.797 2.602 0.199 1.00 95.81 79 GLN A N 1
ATOM 659 C CA . GLN A 1 79 ? -5.431 4.024 0.162 1.00 95.81 79 GLN A CA 1
ATOM 660 C C . GLN A 1 79 ? -6.665 4.938 0.179 1.00 95.81 79 GLN A C 1
ATOM 662 O O . GLN A 1 79 ? -6.696 5.920 0.920 1.00 95.81 79 GLN A O 1
ATOM 667 N N . ARG A 1 80 ? -7.716 4.595 -0.587 1.00 96.75 80 ARG A N 1
ATOM 668 C CA . ARG A 1 80 ? -9.002 5.311 -0.540 1.00 96.75 80 ARG A CA 1
ATOM 669 C C . ARG A 1 80 ? -9.552 5.338 0.884 1.00 96.75 80 ARG A C 1
ATOM 671 O O . ARG A 1 80 ? -9.875 6.409 1.387 1.00 96.75 80 ARG A O 1
ATOM 678 N N . TYR A 1 81 ? -9.647 4.171 1.523 1.00 96.00 81 TYR A N 1
ATOM 679 C CA . TYR A 1 81 ? -10.179 4.060 2.878 1.00 96.00 81 TYR A CA 1
ATOM 680 C C . TYR A 1 81 ? -9.358 4.857 3.891 1.00 96.00 81 TYR A C 1
ATOM 682 O O . TYR A 1 81 ? -9.945 5.518 4.738 1.00 96.00 81 TYR A O 1
ATOM 690 N N . GLU A 1 82 ? -8.027 4.802 3.8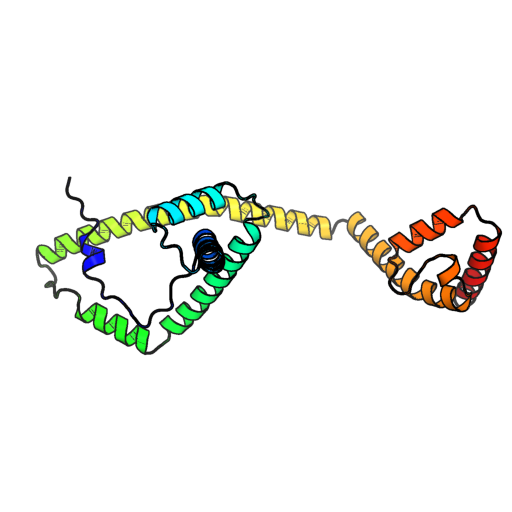25 1.00 95.12 82 GLU A N 1
ATOM 691 C CA . GLU A 1 82 ? -7.158 5.553 4.737 1.00 95.12 82 GLU A CA 1
ATOM 692 C C . GLU A 1 82 ? -7.445 7.054 4.652 1.00 95.12 82 GLU A C 1
ATOM 694 O O . GLU A 1 82 ? -7.730 7.674 5.677 1.00 95.12 82 GLU A O 1
ATOM 699 N N . LYS A 1 83 ? -7.517 7.601 3.434 1.00 94.94 83 LYS A N 1
ATOM 700 C CA . LYS A 1 83 ? -7.861 9.007 3.204 1.00 94.94 83 LYS A CA 1
ATOM 701 C C . LYS A 1 83 ? -9.272 9.357 3.694 1.00 94.94 83 LYS A C 1
ATOM 703 O O . LYS A 1 83 ? -9.445 10.283 4.481 1.00 94.94 83 LYS A O 1
ATOM 708 N N . GLU A 1 84 ? -10.282 8.588 3.281 1.00 95.62 84 GLU A N 1
ATOM 709 C CA . GLU A 1 84 ? -11.676 8.798 3.702 1.00 95.62 84 GLU A CA 1
ATOM 710 C C . GLU A 1 84 ? -11.828 8.718 5.227 1.00 95.62 84 GLU A C 1
ATOM 712 O O . GLU A 1 84 ? -12.606 9.461 5.823 1.00 95.62 84 GLU A O 1
ATOM 717 N N . PHE A 1 85 ? -11.090 7.817 5.878 1.00 94.62 85 PHE A N 1
ATOM 718 C CA . PHE A 1 85 ? -11.142 7.627 7.322 1.00 94.62 85 PHE A CA 1
ATOM 719 C C . PHE A 1 85 ? -10.446 8.754 8.087 1.00 94.62 85 PHE A C 1
ATOM 721 O O . PHE A 1 85 ? -10.913 9.144 9.158 1.00 94.62 85 PHE A O 1
ATOM 728 N N . GLU A 1 86 ? -9.358 9.306 7.555 1.00 94.38 86 GLU A N 1
ATOM 729 C CA . GLU A 1 86 ? -8.719 10.500 8.111 1.00 94.38 86 GLU A CA 1
ATOM 730 C C . GLU A 1 86 ? -9.628 11.727 8.044 1.00 94.38 86 GLU A C 1
ATOM 732 O O . GLU A 1 86 ? -9.757 12.452 9.036 1.00 94.38 86 GLU A O 1
ATOM 737 N N . ASP A 1 87 ? -10.305 11.926 6.916 1.00 94.25 87 ASP A N 1
ATOM 738 C CA . ASP A 1 87 ? -11.289 12.996 6.759 1.00 94.25 87 ASP A CA 1
ATOM 739 C C . ASP A 1 87 ? -12.496 12.764 7.677 1.00 94.25 87 ASP A C 1
ATOM 741 O O . ASP A 1 87 ? -12.942 13.674 8.386 1.00 94.25 87 ASP A O 1
ATOM 745 N N . TYR A 1 88 ? -12.963 11.515 7.771 1.00 94.75 88 TYR A N 1
ATOM 746 C CA . TYR A 1 88 ? -14.037 11.129 8.679 1.00 94.75 88 TYR A CA 1
ATOM 747 C C . TYR A 1 88 ? -13.707 11.445 10.141 1.00 94.75 88 TYR A C 1
ATOM 749 O O . TYR A 1 88 ? -14.539 12.036 10.829 1.00 94.75 88 TYR A O 1
ATOM 757 N N . LYS A 1 89 ? -12.489 11.153 10.618 1.00 92.75 89 LYS A N 1
ATOM 758 C CA . LYS A 1 89 ? -12.059 11.480 11.993 1.00 92.75 89 LYS A CA 1
ATOM 759 C C . LYS A 1 89 ? -12.154 12.972 12.324 1.00 92.75 89 LYS A C 1
ATOM 761 O O . LYS A 1 89 ? -12.322 13.329 13.490 1.00 92.75 89 LYS A O 1
ATOM 766 N N . LYS A 1 90 ? -12.034 13.850 11.326 1.00 93.75 90 LYS A N 1
ATOM 767 C CA . LYS A 1 90 ? -12.138 15.309 11.497 1.00 93.75 90 LYS A CA 1
ATOM 768 C C . LYS A 1 90 ? -13.590 15.802 11.449 1.00 93.75 90 LYS A C 1
ATOM 770 O O . LYS A 1 90 ? -13.871 16.911 11.906 1.00 93.75 90 LYS A O 1
ATOM 775 N N . SER A 1 91 ? -14.507 14.986 10.928 1.00 94.31 91 SER A N 1
ATOM 776 C CA . SER A 1 91 ? -15.916 15.335 10.740 1.00 94.31 91 SER A CA 1
ATOM 777 C C . SER A 1 91 ? -16.680 15.529 12.057 1.00 94.31 91 SER A C 1
ATOM 779 O O . SER A 1 91 ? -16.314 15.026 13.125 1.00 94.31 91 SER A O 1
ATOM 781 N N . ALA A 1 92 ? -17.802 16.250 11.976 1.00 93.75 92 ALA A N 1
ATOM 782 C CA . ALA A 1 92 ? -18.733 16.383 13.093 1.00 93.75 92 ALA A CA 1
ATOM 783 C C . ALA A 1 92 ? -19.404 15.047 13.452 1.00 93.75 92 ALA A C 1
ATOM 785 O O . ALA A 1 92 ? -19.730 14.822 14.617 1.00 93.75 92 ALA A O 1
ATOM 786 N N . ASP A 1 93 ? -19.590 14.156 12.478 1.00 92.50 93 ASP A N 1
ATOM 787 C CA . ASP A 1 93 ? -20.274 12.883 12.690 1.00 92.50 93 ASP A CA 1
ATOM 788 C C . ASP A 1 93 ? -19.422 11.907 13.498 1.00 92.50 93 ASP A C 1
ATOM 790 O O . ASP A 1 93 ? -19.943 11.296 14.432 1.00 92.50 93 ASP A O 1
ATOM 794 N N . TYR A 1 94 ? -18.105 11.879 13.274 1.00 92.25 94 TYR A N 1
ATOM 795 C CA . TYR A 1 94 ? -17.189 11.136 14.140 1.00 92.25 94 TYR A CA 1
ATOM 796 C C . TYR A 1 94 ? -17.228 11.649 15.585 1.00 92.25 94 TYR A C 1
ATOM 798 O O . TYR A 1 94 ? -17.338 10.861 16.523 1.00 92.25 94 TYR A O 1
ATOM 806 N N . LYS A 1 95 ? -17.233 12.974 15.793 1.00 91.88 95 LYS A N 1
ATOM 807 C CA . LYS A 1 95 ? -17.346 13.567 17.141 1.00 91.88 95 LYS A CA 1
ATOM 808 C C . LYS A 1 95 ? -18.664 13.190 17.826 1.00 91.88 95 LYS A C 1
ATOM 810 O O . LYS A 1 95 ? -18.665 12.837 19.005 1.00 91.88 95 LYS A O 1
ATOM 815 N N . LYS A 1 96 ? -19.786 13.230 17.096 1.00 91.75 96 LYS A N 1
ATOM 816 C CA . LYS A 1 96 ? -21.096 12.783 17.602 1.00 91.75 96 LYS A CA 1
ATOM 817 C C . LYS A 1 96 ? -21.075 11.297 17.958 1.00 91.75 96 LYS A C 1
ATOM 819 O O . LYS A 1 96 ? -21.600 10.925 19.007 1.00 91.75 96 LYS A O 1
ATOM 824 N N . PHE A 1 97 ? -20.472 10.462 17.112 1.00 91.50 97 PHE A N 1
ATOM 825 C CA . PHE A 1 97 ? -20.354 9.028 17.352 1.00 91.50 97 PHE A CA 1
ATOM 826 C C . PHE A 1 97 ? -19.522 8.733 18.605 1.00 91.50 97 PHE A C 1
ATOM 828 O O . PHE A 1 97 ? -19.984 7.982 19.461 1.00 91.50 97 PHE A O 1
ATOM 835 N N . VAL A 1 98 ? -18.363 9.381 18.773 1.00 89.44 98 VAL A N 1
ATOM 836 C CA . VAL A 1 98 ? -17.526 9.254 19.979 1.00 89.44 98 VAL A CA 1
ATOM 837 C C . VAL A 1 98 ? -18.308 9.654 21.230 1.00 89.44 98 VAL A C 1
ATOM 839 O O . VAL A 1 98 ? -18.378 8.869 22.170 1.00 89.44 98 VAL A O 1
ATOM 842 N N . LYS A 1 99 ? -19.004 10.798 21.215 1.00 88.50 99 LYS A N 1
ATOM 843 C CA . LYS A 1 99 ? -19.830 11.235 22.352 1.00 88.50 99 LYS A CA 1
ATOM 844 C C . LYS A 1 99 ? -20.951 10.240 22.681 1.00 88.50 99 LYS A C 1
ATOM 846 O O . LYS A 1 99 ? -21.214 9.955 23.846 1.00 88.50 99 LYS A O 1
ATOM 851 N N . LYS A 1 100 ? -21.614 9.687 21.659 1.00 87.75 100 LYS A N 1
ATOM 852 C CA . LYS A 1 100 ? -22.648 8.652 21.826 1.00 87.75 100 LYS A CA 1
ATOM 853 C C . LYS A 1 100 ? -22.056 7.359 22.396 1.00 87.75 100 LYS A C 1
ATOM 855 O O . LYS A 1 100 ? -22.685 6.708 23.224 1.00 87.75 100 LYS A O 1
ATOM 860 N N . GLN A 1 101 ? -20.856 6.993 21.952 1.00 84.56 101 GLN A N 1
ATOM 861 C CA . GLN A 1 101 ? -20.128 5.819 22.416 1.00 84.56 101 GLN A CA 1
ATOM 862 C C . GLN A 1 101 ? -19.690 5.962 23.875 1.00 84.56 101 GLN A C 1
ATOM 864 O O . GLN A 1 101 ? -19.809 4.995 24.623 1.00 84.56 101 GLN A O 1
ATOM 869 N N . GLU A 1 102 ? -19.220 7.144 24.275 1.00 82.75 102 GLU A N 1
ATOM 870 C CA . GLU A 1 102 ? -18.861 7.474 25.657 1.00 82.75 102 GLU A CA 1
ATOM 871 C C . GLU A 1 102 ? -20.082 7.435 26.576 1.00 82.75 102 GLU A C 1
ATOM 873 O O . GLU A 1 102 ? -20.042 6.780 27.611 1.00 82.75 102 GLU A O 1
ATOM 878 N N . ALA A 1 103 ? -21.199 8.035 26.158 1.00 83.38 103 ALA A N 1
ATOM 879 C CA . ALA A 1 103 ? -22.451 8.006 26.916 1.00 83.38 103 ALA A CA 1
ATOM 880 C C . ALA A 1 103 ? -23.060 6.595 27.054 1.00 83.38 103 ALA A C 1
ATOM 882 O O . ALA A 1 103 ? -23.868 6.358 27.946 1.00 83.38 103 ALA A O 1
ATOM 883 N N . HIS A 1 104 ? -22.711 5.663 26.160 1.00 81.06 104 HIS A N 1
ATOM 884 C CA . HIS A 1 104 ? -23.167 4.272 26.215 1.00 81.06 104 HIS A CA 1
ATOM 885 C C . HIS A 1 104 ? -22.278 3.377 27.094 1.00 81.06 104 HIS A C 1
ATOM 887 O O . HIS A 1 104 ? -22.640 2.229 27.367 1.00 81.06 104 HIS A O 1
ATOM 893 N N . LEU A 1 105 ? -21.110 3.862 27.531 1.00 74.94 105 LEU A N 1
ATOM 894 C CA . LEU A 1 105 ? -20.288 3.116 28.476 1.00 74.94 105 LEU A CA 1
ATOM 895 C C . LEU A 1 105 ? -21.014 3.043 29.829 1.00 74.94 105 LEU A C 1
ATOM 897 O O . LEU A 1 105 ? -21.610 4.030 30.255 1.00 74.94 105 LEU A O 1
ATOM 901 N N . PRO A 1 106 ? -20.989 1.885 30.509 1.00 71.56 106 PRO A N 1
ATOM 902 C CA . PRO A 1 106 ? -21.580 1.771 31.834 1.00 71.56 106 PRO A CA 1
ATOM 903 C C . PRO A 1 106 ? -20.895 2.745 32.800 1.00 71.56 106 PRO A C 1
ATOM 905 O O . PRO A 1 106 ? -19.664 2.782 32.867 1.00 71.56 106 PRO A O 1
ATOM 908 N N . ASP A 1 107 ? -21.699 3.501 33.549 1.00 75.06 107 ASP A N 1
ATOM 909 C CA . ASP A 1 107 ? -21.229 4.373 34.625 1.00 75.06 107 ASP A CA 1
ATOM 910 C C . ASP A 1 107 ? -20.807 3.501 35.813 1.00 75.06 107 ASP A C 1
ATOM 912 O O . ASP A 1 107 ? -21.617 3.090 36.644 1.00 75.06 107 ASP A O 1
ATOM 916 N N . ILE A 1 108 ? -19.538 3.092 35.809 1.00 74.19 108 ILE A N 1
ATOM 917 C CA . ILE A 1 108 ? -18.951 2.279 36.869 1.00 74.19 108 ILE A CA 1
ATOM 918 C C . ILE A 1 108 ? -18.367 3.245 37.906 1.00 74.19 108 ILE A C 1
ATOM 920 O O . ILE A 1 108 ? -17.379 3.918 37.595 1.00 74.19 108 ILE A O 1
ATOM 924 N N . PRO A 1 109 ? -18.883 3.275 39.151 1.00 83.12 109 PRO A N 1
ATOM 925 C CA . PRO A 1 109 ? -18.372 4.171 40.177 1.00 83.12 109 PRO A CA 1
ATOM 926 C C . PRO A 1 109 ? -16.874 3.969 40.393 1.00 83.12 109 PRO A C 1
ATOM 928 O O . PRO A 1 109 ? -16.401 2.833 40.569 1.00 83.12 109 PRO A O 1
ATOM 931 N N . VAL A 1 110 ? -16.136 5.079 40.392 1.00 67.00 110 VAL A N 1
ATOM 932 C CA . VAL A 1 110 ? -14.694 5.101 40.642 1.00 67.00 110 VAL A CA 1
ATOM 933 C C . VAL A 1 110 ?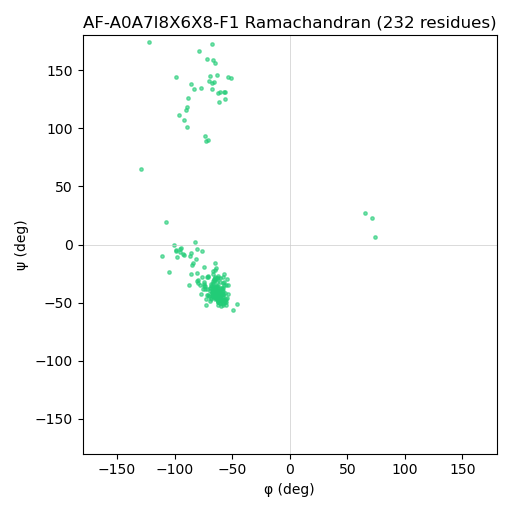 -14.439 4.455 42.011 1.00 67.00 110 VAL A C 1
ATOM 935 O O . VAL A 1 110 ? -15.127 4.755 42.982 1.00 67.00 110 VAL A O 1
ATOM 938 N N . PHE A 1 111 ? -13.491 3.513 42.069 1.00 78.75 111 PHE A N 1
ATOM 939 C CA . PHE A 1 111 ? -13.157 2.679 43.243 1.00 78.75 111 PHE A CA 1
ATOM 940 C C . PHE A 1 111 ? -14.136 1.553 43.624 1.00 78.75 111 PHE A C 1
ATOM 942 O O . PHE A 1 111 ? -13.905 0.852 44.611 1.00 78.75 111 PHE A O 1
ATOM 949 N N . SER A 1 112 ? -15.174 1.279 42.831 1.00 85.25 112 SER A N 1
ATOM 950 C CA . SER A 1 112 ? -15.974 0.060 43.025 1.00 85.25 112 SER A CA 1
ATOM 951 C C . SER A 1 112 ? -15.151 -1.218 42.770 1.00 85.25 112 SER A C 1
ATOM 953 O O . SER A 1 112 ? -14.176 -1.229 42.011 1.00 85.25 112 SER A O 1
ATOM 955 N N . LYS A 1 113 ? -15.566 -2.352 43.358 1.00 84.69 113 LYS A N 1
ATOM 956 C CA . LYS A 1 113 ? -14.953 -3.668 43.064 1.00 84.69 113 LYS A CA 1
ATOM 957 C C . LYS A 1 113 ? -15.012 -4.003 41.567 1.00 84.69 113 LYS A C 1
ATOM 959 O O . LYS A 1 113 ? -14.107 -4.649 41.038 1.00 84.69 113 LYS A O 1
ATOM 964 N N . GLU A 1 114 ? -16.060 -3.545 40.887 1.00 83.62 114 GLU A N 1
ATOM 965 C CA . GLU A 1 114 ? -16.230 -3.688 39.443 1.00 83.62 114 GLU A CA 1
ATOM 966 C C . GLU A 1 114 ? -15.240 -2.818 38.664 1.00 83.62 114 GLU A C 1
ATOM 968 O O . GLU A 1 114 ? -14.586 -3.335 37.756 1.00 83.62 114 GLU A O 1
ATOM 973 N N . PHE A 1 115 ? -15.041 -1.557 39.072 1.00 84.25 115 PHE A N 1
ATOM 974 C CA . PHE A 1 115 ? -14.041 -0.649 38.498 1.00 84.25 115 PHE A CA 1
ATOM 975 C C . PHE A 1 115 ? -12.632 -1.231 38.593 1.00 84.25 115 PHE A C 1
ATOM 977 O O . PHE A 1 115 ? -11.929 -1.335 37.589 1.00 84.25 115 PHE A O 1
ATOM 984 N N . VAL A 1 116 ? -12.232 -1.687 39.784 1.00 84.56 116 VAL A N 1
ATOM 985 C CA . VAL A 1 116 ? -10.893 -2.252 40.008 1.00 84.56 116 VAL A CA 1
ATOM 986 C C . VAL A 1 116 ? -10.675 -3.504 39.152 1.00 84.56 116 VAL A C 1
ATOM 988 O O . VAL A 1 116 ? -9.623 -3.660 38.528 1.00 84.56 116 VAL A O 1
ATOM 991 N N . LYS A 1 117 ? -11.675 -4.390 39.062 1.00 84.69 117 LYS A N 1
ATOM 992 C CA . LYS A 1 117 ? -11.604 -5.599 38.228 1.00 84.69 117 LYS A CA 1
ATOM 993 C C . LYS A 1 117 ? -11.547 -5.269 36.733 1.00 84.69 117 LYS A C 1
ATOM 995 O O . LYS A 1 117 ? -10.768 -5.894 36.012 1.00 84.69 117 LYS A O 1
ATOM 1000 N N . HIS A 1 118 ? -12.351 -4.308 36.274 1.00 80.94 118 HIS A N 1
ATOM 1001 C CA . HIS A 1 118 ? -12.356 -3.843 34.887 1.00 80.94 118 HIS A CA 1
ATOM 1002 C C . HIS A 1 118 ? -11.001 -3.240 34.510 1.00 80.94 118 HIS A C 1
ATOM 1004 O O . HIS A 1 118 ? -10.400 -3.653 33.518 1.00 80.94 118 HIS A O 1
ATOM 1010 N N . ASN A 1 119 ? -10.488 -2.332 35.342 1.00 86.06 119 ASN A N 1
ATOM 1011 C CA . ASN A 1 119 ? -9.221 -1.656 35.100 1.00 86.06 119 ASN A CA 1
ATOM 1012 C C . ASN A 1 119 ? -8.045 -2.644 35.101 1.00 86.06 119 ASN A C 1
ATOM 1014 O O . ASN A 1 119 ? -7.221 -2.624 34.196 1.00 86.06 119 ASN A O 1
ATOM 1018 N N . LYS A 1 120 ? -8.017 -3.610 36.030 1.00 88.19 120 LYS A N 1
ATOM 1019 C CA . LYS A 1 120 ? -7.003 -4.680 36.030 1.00 88.19 120 LYS A CA 1
ATOM 1020 C C . LYS A 1 120 ? -7.015 -5.503 34.734 1.00 88.19 120 LYS A C 1
ATOM 1022 O O . LYS A 1 120 ? -5.960 -5.89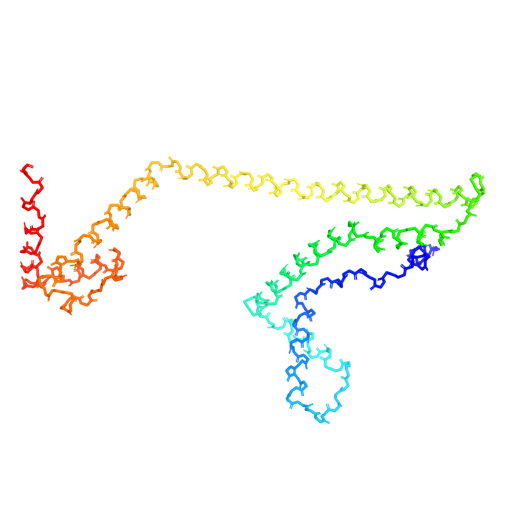5 34.243 1.00 88.19 120 LYS A O 1
ATOM 1027 N N . GLY A 1 121 ? -8.199 -5.773 34.180 1.00 86.25 121 GLY A N 1
ATOM 1028 C CA . GLY A 1 121 ? -8.339 -6.442 32.885 1.00 86.25 121 GLY A CA 1
ATOM 1029 C C . GLY A 1 121 ? -7.819 -5.591 31.725 1.00 86.25 121 GLY A C 1
ATOM 1030 O O . GLY A 1 121 ? -7.103 -6.105 30.868 1.00 86.25 121 GLY A O 1
ATOM 1031 N N . LYS A 1 122 ? -8.139 -4.292 31.726 1.00 86.38 122 LYS A N 1
ATOM 1032 C CA . LYS A 1 122 ? -7.652 -3.330 30.730 1.00 86.38 122 LYS A CA 1
ATOM 1033 C C . LYS A 1 122 ? -6.140 -3.154 30.782 1.00 86.38 122 LYS A C 1
ATOM 1035 O O . LYS A 1 122 ? -5.503 -3.179 29.737 1.00 86.38 122 LYS A O 1
ATOM 1040 N N . GLU A 1 123 ? -5.558 -3.080 31.972 1.00 90.88 123 GLU A N 1
ATOM 1041 C CA . GLU A 1 123 ? -4.109 -2.972 32.139 1.00 90.88 123 GLU A CA 1
ATOM 1042 C C . GLU A 1 123 ? -3.382 -4.232 31.641 1.00 90.88 123 GLU A C 1
ATOM 1044 O O . GLU A 1 123 ? -2.337 -4.142 31.001 1.00 90.88 123 GLU A O 1
ATOM 1049 N N . ALA A 1 124 ? -3.956 -5.422 31.852 1.00 92.31 124 ALA A N 1
ATOM 1050 C CA . ALA A 1 124 ? -3.410 -6.660 31.293 1.00 92.31 124 ALA A CA 1
ATOM 1051 C C . ALA A 1 124 ? -3.470 -6.685 29.752 1.00 92.31 124 ALA A C 1
ATOM 1053 O O . ALA A 1 124 ? -2.506 -7.106 29.112 1.00 92.31 124 ALA A O 1
ATOM 1054 N N . GLU A 1 125 ? -4.572 -6.210 29.161 1.00 91.50 125 GLU A N 1
ATOM 1055 C CA . GLU A 1 125 ? -4.723 -6.050 27.707 1.00 91.50 125 GLU A CA 1
ATOM 1056 C C . GLU A 1 125 ? -3.692 -5.052 27.154 1.00 91.50 125 GLU A C 1
ATOM 1058 O O . GLU A 1 125 ? -2.987 -5.364 26.195 1.00 91.50 125 GLU A O 1
ATOM 1063 N N . LEU A 1 126 ? -3.523 -3.895 27.805 1.00 93.25 126 LEU A N 1
ATOM 1064 C CA . LEU A 1 126 ? -2.515 -2.894 27.440 1.00 93.25 126 LEU A CA 1
ATOM 1065 C C . LEU A 1 126 ? -1.094 -3.451 27.532 1.00 93.25 126 LEU A C 1
ATOM 1067 O O . LEU A 1 126 ? -0.286 -3.223 26.635 1.00 93.25 126 LEU A O 1
ATOM 1071 N N . ARG A 1 127 ? -0.781 -4.220 28.579 1.00 95.44 127 ARG A N 1
ATOM 1072 C CA . ARG A 1 127 ? 0.526 -4.871 28.722 1.00 95.44 127 ARG A CA 1
ATOM 1073 C C . ARG A 1 127 ? 0.796 -5.860 27.590 1.00 95.44 127 ARG A C 1
ATOM 1075 O O . ARG A 1 127 ? 1.922 -5.918 27.100 1.00 95.44 127 ARG A O 1
ATOM 1082 N N . GLN A 1 128 ? -0.211 -6.626 27.173 1.00 94.88 128 GLN A N 1
ATOM 1083 C CA . GLN A 1 128 ? -0.075 -7.534 26.037 1.00 94.88 128 GLN A CA 1
ATOM 1084 C C . GLN A 1 128 ? 0.157 -6.760 24.734 1.00 94.88 128 GLN A C 1
ATOM 1086 O O . GLN A 1 128 ? 1.093 -7.083 24.009 1.00 94.88 128 GLN A O 1
ATOM 1091 N N . LEU A 1 129 ? -0.626 -5.708 24.477 1.00 94.25 129 LEU A N 1
ATOM 1092 C CA . LEU A 1 129 ? -0.459 -4.864 23.291 1.00 94.25 129 LEU A CA 1
ATOM 1093 C C . LEU A 1 129 ? 0.926 -4.215 23.236 1.00 94.25 129 LEU A C 1
ATOM 1095 O O . LEU A 1 129 ? 1.560 -4.236 22.190 1.00 94.25 129 LEU A O 1
ATOM 1099 N N . ARG A 1 130 ? 1.439 -3.705 24.363 1.00 95.94 130 ARG A N 1
ATOM 1100 C CA . ARG A 1 130 ? 2.807 -3.163 24.446 1.00 95.94 130 ARG A CA 1
ATOM 1101 C C . ARG A 1 130 ? 3.862 -4.210 24.074 1.00 95.94 130 ARG A C 1
ATOM 1103 O O . ARG A 1 130 ? 4.810 -3.891 23.369 1.00 95.94 130 ARG A O 1
ATOM 1110 N N . LYS A 1 131 ? 3.681 -5.463 24.504 1.00 96.81 131 LYS A N 1
ATOM 1111 C CA . LYS A 1 131 ? 4.579 -6.570 24.140 1.00 96.81 131 LYS A CA 1
ATOM 1112 C C . LYS A 1 131 ? 4.489 -6.920 22.651 1.00 96.81 131 LYS A C 1
ATOM 1114 O O . LYS A 1 131 ? 5.508 -7.201 22.032 1.00 96.81 131 LYS A O 1
ATOM 1119 N N . GLU A 1 132 ? 3.284 -6.925 22.083 1.00 96.38 132 GLU A N 1
ATOM 1120 C CA . GLU A 1 132 ? 3.082 -7.163 20.649 1.00 96.38 132 GLU A CA 1
ATOM 1121 C C . GLU A 1 132 ? 3.717 -6.052 19.804 1.00 96.38 132 GLU A C 1
ATOM 1123 O O . GLU A 1 132 ? 4.412 -6.368 18.845 1.00 96.38 132 GLU A O 1
ATOM 1128 N N . ILE A 1 133 ? 3.549 -4.781 20.192 1.00 95.06 133 ILE A N 1
ATOM 1129 C CA . ILE A 1 133 ? 4.182 -3.627 19.531 1.00 95.06 133 ILE A CA 1
ATOM 1130 C C . ILE A 1 133 ? 5.703 -3.775 19.532 1.00 95.06 133 ILE A C 1
ATOM 1132 O O . ILE A 1 133 ? 6.291 -3.773 18.458 1.00 95.06 133 ILE A O 1
ATOM 1136 N N . SER A 1 134 ? 6.314 -4.020 20.695 1.00 95.81 134 SER A N 1
ATOM 1137 C CA . SER A 1 134 ? 7.763 -4.249 20.791 1.00 95.81 134 SER A CA 1
ATOM 1138 C C . SER A 1 134 ? 8.218 -5.411 19.899 1.00 95.81 134 SER A C 1
ATOM 1140 O O . SER A 1 134 ? 9.186 -5.277 19.165 1.00 95.81 134 SER A O 1
ATOM 1142 N N . SER A 1 135 ? 7.470 -6.519 19.851 1.00 96.19 135 SER A N 1
ATOM 1143 C CA . SER A 1 135 ? 7.801 -7.626 18.944 1.00 96.19 135 SER A CA 1
ATOM 1144 C C . SER A 1 135 ? 7.683 -7.264 17.457 1.00 96.19 135 SER A C 1
ATOM 1146 O O . SER A 1 135 ? 8.367 -7.878 16.637 1.00 96.19 135 SER A O 1
ATOM 1148 N N . PHE A 1 136 ? 6.782 -6.354 17.077 1.00 96.31 136 PHE A N 1
ATOM 1149 C CA . PHE A 1 136 ? 6.690 -5.867 15.700 1.00 96.31 136 PHE A CA 1
ATOM 1150 C C . PHE A 1 136 ? 7.816 -4.891 15.373 1.00 96.31 136 PHE A C 1
ATOM 1152 O O . PHE A 1 136 ? 8.351 -4.964 14.272 1.00 96.31 136 PHE A O 1
ATOM 1159 N N . GLU A 1 137 ? 8.197 -4.035 16.316 1.00 93.69 137 GLU A N 1
ATOM 1160 C CA . GLU A 1 137 ? 9.346 -3.136 16.192 1.00 93.69 137 GLU A CA 1
ATOM 1161 C C . GLU A 1 137 ? 10.641 -3.935 15.995 1.00 93.69 137 GLU A C 1
ATOM 1163 O O . GLU A 1 137 ? 11.356 -3.685 15.027 1.00 93.69 137 GLU A O 1
ATOM 1168 N N . ASP A 1 138 ? 10.863 -4.990 16.788 1.00 95.56 138 ASP A N 1
ATOM 1169 C CA . ASP A 1 138 ? 12.015 -5.896 16.641 1.00 95.56 138 ASP A CA 1
ATOM 1170 C C . ASP A 1 138 ? 12.077 -6.555 15.249 1.00 95.56 138 ASP A C 1
ATOM 1172 O O . ASP A 1 138 ? 13.154 -6.827 14.724 1.00 95.56 138 ASP A O 1
ATOM 1176 N N . LYS A 1 139 ? 10.919 -6.827 14.629 1.00 95.19 139 LYS A N 1
ATOM 1177 C CA . LYS A 1 139 ? 10.839 -7.389 13.267 1.00 95.19 139 LYS A CA 1
ATOM 1178 C C . LYS A 1 139 ? 11.022 -6.337 12.179 1.00 95.19 139 LYS A C 1
ATOM 1180 O O . LYS A 1 139 ? 11.484 -6.674 11.093 1.00 95.19 139 LYS A O 1
ATOM 1185 N N . ALA A 1 140 ? 10.606 -5.102 12.438 1.00 95.12 140 ALA A N 1
ATOM 1186 C CA . ALA A 1 140 ? 10.705 -4.005 11.486 1.00 95.12 140 ALA A CA 1
ATOM 1187 C C . ALA A 1 140 ? 12.129 -3.437 11.423 1.00 95.12 140 ALA A C 1
ATOM 1189 O O . ALA A 1 140 ? 12.576 -3.094 10.333 1.00 95.12 140 ALA A O 1
ATOM 1190 N N . ALA A 1 141 ? 12.847 -3.399 12.550 1.00 95.69 141 ALA A N 1
ATOM 1191 C CA . ALA A 1 141 ? 14.211 -2.879 12.647 1.00 95.69 141 ALA A CA 1
ATOM 1192 C C . ALA A 1 141 ? 15.173 -3.434 11.572 1.00 95.69 141 ALA A C 1
ATOM 1194 O O . ALA A 1 141 ? 15.656 -2.638 10.771 1.00 95.69 141 ALA A O 1
ATOM 1195 N N . PRO A 1 142 ? 15.366 -4.762 11.416 1.00 96.50 142 PRO A N 1
ATOM 1196 C CA . PRO A 1 142 ? 16.302 -5.284 10.416 1.00 96.50 142 PRO A CA 1
ATOM 1197 C C . PRO A 1 142 ? 15.867 -5.012 8.968 1.00 96.50 142 PRO A C 1
ATOM 1199 O O . PRO A 1 142 ? 16.699 -4.976 8.067 1.00 96.50 142 PRO A O 1
ATOM 1202 N N . ILE A 1 143 ? 14.563 -4.838 8.718 1.00 96.69 143 ILE A N 1
ATOM 1203 C CA . ILE A 1 143 ? 14.059 -4.475 7.386 1.00 96.69 143 ILE A CA 1
ATOM 1204 C C . ILE A 1 143 ? 14.439 -3.029 7.074 1.00 96.69 143 ILE A C 1
ATOM 1206 O O . ILE A 1 143 ? 14.868 -2.742 5.962 1.00 96.69 143 ILE A O 1
ATOM 1210 N N . VAL A 1 144 ? 14.285 -2.130 8.048 1.00 95.50 144 VAL A N 1
ATOM 1211 C CA . VAL A 1 144 ? 14.687 -0.726 7.915 1.00 95.50 144 VAL A CA 1
ATOM 1212 C C . VAL A 1 144 ? 16.195 -0.625 7.703 1.00 95.50 144 VAL A C 1
ATOM 1214 O O . VAL A 1 144 ? 16.614 0.068 6.782 1.00 95.50 144 VAL A O 1
ATOM 1217 N N . ASP A 1 145 ? 16.989 -1.371 8.472 1.00 96.69 145 ASP A N 1
ATOM 1218 C CA . ASP A 1 145 ? 18.445 -1.414 8.304 1.00 96.69 145 ASP A CA 1
ATOM 1219 C C . ASP A 1 145 ? 18.819 -1.880 6.891 1.00 96.69 145 ASP A C 1
ATOM 1221 O O . ASP A 1 145 ? 19.545 -1.190 6.184 1.00 96.69 145 ASP A O 1
ATOM 1225 N N . ARG A 1 146 ? 18.212 -2.973 6.403 1.00 97.25 146 ARG A N 1
ATOM 1226 C CA . ARG A 1 146 ? 18.457 -3.462 5.039 1.00 97.25 146 ARG A CA 1
ATOM 1227 C C . ARG A 1 146 ? 18.043 -2.462 3.956 1.00 97.25 146 ARG A C 1
ATOM 1229 O O . ARG A 1 146 ? 18.681 -2.408 2.909 1.00 97.25 146 ARG A O 1
ATOM 1236 N N . ILE A 1 147 ? 16.957 -1.716 4.164 1.00 97.12 147 ILE A N 1
ATOM 1237 C CA . ILE A 1 147 ? 16.536 -0.657 3.235 1.00 97.12 147 ILE A CA 1
ATOM 1238 C C . ILE A 1 147 ? 17.601 0.440 3.181 1.00 97.12 147 ILE A C 1
ATOM 1240 O O . ILE A 1 147 ? 17.932 0.892 2.088 1.00 97.12 147 ILE A O 1
ATOM 1244 N N . ASN A 1 148 ? 18.147 0.836 4.332 1.00 96.44 148 ASN A N 1
ATOM 1245 C CA . ASN A 1 148 ? 19.208 1.836 4.395 1.00 96.44 148 ASN A CA 1
ATOM 1246 C C . ASN A 1 148 ? 20.487 1.328 3.715 1.00 96.44 148 ASN A C 1
ATOM 1248 O O . ASN A 1 148 ? 21.026 2.044 2.879 1.00 96.44 148 ASN A O 1
ATOM 1252 N N . ASP A 1 149 ? 20.898 0.081 3.970 1.00 97.38 149 ASP A N 1
ATOM 1253 C CA . ASP A 1 149 ? 22.058 -0.536 3.308 1.00 97.38 149 ASP A CA 1
ATOM 1254 C C . ASP A 1 149 ? 21.907 -0.517 1.778 1.00 97.38 149 ASP A C 1
ATOM 1256 O O . ASP A 1 149 ? 22.808 -0.103 1.053 1.00 97.38 149 ASP A O 1
ATOM 1260 N N . ILE A 1 150 ? 20.736 -0.922 1.269 1.00 97.50 150 ILE A N 1
ATOM 1261 C CA . ILE A 1 150 ? 20.448 -0.913 -0.173 1.00 97.50 150 ILE A CA 1
ATOM 1262 C C . ILE A 1 150 ? 20.489 0.515 -0.724 1.00 97.50 150 ILE A C 1
ATOM 1264 O O . ILE A 1 150 ? 20.963 0.733 -1.837 1.00 97.50 150 ILE A O 1
ATOM 1268 N N . GLN A 1 151 ? 19.989 1.495 0.029 1.00 97.12 151 GLN A N 1
ATOM 1269 C CA . GLN A 1 151 ? 20.029 2.888 -0.399 1.00 97.12 151 GLN A CA 1
ATOM 1270 C C . GLN A 1 151 ? 21.470 3.407 -0.482 1.00 97.12 151 GLN A C 1
ATOM 1272 O O . GLN A 1 151 ? 21.811 4.088 -1.446 1.00 97.12 151 GLN A O 1
ATOM 1277 N N . GLU A 1 152 ? 22.327 3.047 0.473 1.00 97.31 152 GLU A N 1
ATOM 1278 C CA . GLU A 1 152 ? 23.753 3.382 0.436 1.00 97.31 152 GLU A CA 1
ATOM 1279 C C . GLU A 1 152 ? 24.470 2.706 -0.742 1.00 97.31 152 GLU A C 1
ATOM 1281 O O . GLU A 1 152 ? 25.267 3.352 -1.425 1.00 97.31 152 GLU A O 1
ATOM 1286 N N . GLU A 1 153 ? 24.148 1.442 -1.039 1.00 96.81 153 GLU A N 1
ATOM 1287 C CA . GLU A 1 153 ? 24.651 0.733 -2.224 1.00 96.81 153 GLU A CA 1
ATOM 1288 C C . GLU A 1 153 ? 24.235 1.443 -3.526 1.00 96.81 153 GLU A C 1
ATOM 1290 O O . GLU A 1 153 ? 25.070 1.667 -4.406 1.00 96.81 153 GLU A O 1
ATOM 1295 N N . ILE A 1 154 ? 22.967 1.854 -3.644 1.00 95.44 154 ILE A N 1
ATOM 1296 C CA . ILE A 1 154 ? 22.461 2.625 -4.793 1.00 95.44 154 ILE A CA 1
ATOM 1297 C C . ILE A 1 154 ? 23.204 3.959 -4.919 1.00 95.44 154 ILE A C 1
ATOM 1299 O O . ILE A 1 154 ? 23.627 4.341 -6.012 1.00 95.44 154 ILE A O 1
ATOM 1303 N N . ASP A 1 155 ? 23.386 4.674 -3.812 1.00 95.94 155 ASP A N 1
ATOM 1304 C CA . ASP A 1 155 ? 24.065 5.967 -3.801 1.00 95.94 155 ASP A CA 1
ATOM 1305 C C . ASP A 1 155 ? 25.551 5.842 -4.160 1.00 95.94 155 ASP A C 1
ATOM 1307 O O . ASP A 1 155 ? 26.109 6.743 -4.793 1.00 95.94 155 ASP A O 1
ATOM 1311 N N . ALA A 1 156 ? 26.194 4.735 -3.781 1.00 95.06 156 ALA A N 1
ATOM 1312 C CA . ALA A 1 156 ? 27.559 4.417 -4.179 1.00 95.06 156 ALA A CA 1
ATOM 1313 C C . ALA A 1 156 ? 27.647 4.116 -5.682 1.00 95.06 156 ALA A C 1
ATOM 1315 O O . ALA A 1 156 ? 28.496 4.692 -6.362 1.00 95.06 156 ALA A O 1
ATOM 1316 N N . LEU A 1 157 ? 26.739 3.291 -6.217 1.00 93.19 157 LEU A N 1
ATOM 1317 C CA . LEU A 1 157 ? 26.673 2.980 -7.651 1.00 93.19 157 LEU A CA 1
ATOM 1318 C C . LEU A 1 157 ? 26.431 4.230 -8.501 1.00 93.19 157 LEU A C 1
ATOM 1320 O O . LEU A 1 157 ? 27.096 4.427 -9.513 1.00 93.19 157 LEU A O 1
ATOM 1324 N N . ASN A 1 158 ? 25.550 5.127 -8.057 1.00 92.00 158 ASN A N 1
ATOM 1325 C CA . ASN A 1 158 ? 25.284 6.389 -8.752 1.00 92.00 158 ASN A CA 1
ATOM 1326 C C . ASN A 1 158 ? 26.501 7.329 -8.802 1.00 92.00 158 ASN A C 1
ATOM 1328 O O . ASN A 1 158 ? 26.542 8.237 -9.632 1.00 92.00 158 ASN A O 1
ATOM 1332 N N . LYS A 1 159 ? 27.483 7.137 -7.914 1.00 93.31 159 LYS A N 1
ATOM 1333 C CA . LYS A 1 159 ? 28.743 7.894 -7.877 1.00 93.31 159 LYS A CA 1
ATOM 1334 C C . LYS A 1 159 ? 29.904 7.147 -8.534 1.00 93.31 159 LYS A C 1
ATOM 1336 O O . LYS A 1 159 ? 30.989 7.720 -8.631 1.00 93.31 159 LYS A O 1
ATOM 1341 N N . ASP A 1 160 ? 29.707 5.898 -8.960 1.00 95.25 160 ASP A N 1
ATOM 1342 C CA . ASP A 1 160 ? 30.745 5.102 -9.609 1.00 95.25 160 ASP A CA 1
ATOM 1343 C C . ASP A 1 160 ? 31.176 5.797 -10.917 1.00 95.25 160 ASP A C 1
ATOM 1345 O O . ASP A 1 160 ? 30.337 6.026 -11.796 1.00 95.25 160 ASP A O 1
ATOM 1349 N N . PRO A 1 161 ? 32.471 6.131 -11.088 1.00 94.44 161 PRO A N 1
ATOM 1350 C CA . PRO A 1 161 ? 32.974 6.764 -12.304 1.00 94.44 161 PRO A CA 1
ATOM 1351 C C . PRO A 1 161 ? 32.619 6.002 -13.584 1.00 94.44 161 PRO A C 1
ATOM 1353 O O . PRO A 1 161 ? 32.345 6.625 -14.605 1.00 94.44 161 PRO A O 1
ATOM 1356 N N . LYS A 1 162 ? 32.579 4.666 -13.535 1.00 93.75 162 LYS A N 1
ATOM 1357 C CA . LYS A 1 162 ? 32.211 3.826 -14.676 1.00 93.75 162 LYS A CA 1
ATOM 1358 C C . LYS A 1 162 ? 30.731 3.970 -15.019 1.00 93.75 162 LYS A C 1
ATOM 1360 O O . LYS A 1 162 ? 30.386 4.020 -16.196 1.00 93.75 162 LYS A O 1
ATOM 1365 N N . TYR A 1 163 ? 29.862 4.049 -14.010 1.00 91.19 163 TYR A N 1
ATOM 1366 C CA . TYR A 1 163 ? 28.435 4.303 -14.218 1.00 91.19 163 TYR A CA 1
ATOM 1367 C C . TYR A 1 163 ? 28.208 5.701 -14.803 1.00 91.19 163 TYR A C 1
ATOM 1369 O O . TYR A 1 163 ? 27.466 5.851 -15.772 1.00 91.19 163 TYR A O 1
ATOM 1377 N N . LEU A 1 164 ? 28.911 6.711 -14.284 1.00 92.69 164 LEU A N 1
ATOM 1378 C CA . LEU A 1 164 ? 28.850 8.078 -14.807 1.00 92.69 164 LEU A CA 1
ATOM 1379 C C . LEU A 1 164 ? 29.360 8.176 -16.252 1.00 92.69 164 LEU A C 1
ATOM 1381 O O . LEU A 1 164 ? 28.748 8.867 -17.061 1.00 92.69 164 LEU A O 1
ATOM 1385 N N . GLU A 1 165 ? 30.430 7.456 -16.598 1.00 92.69 165 GLU A N 1
ATOM 1386 C CA . GLU A 1 165 ? 30.950 7.393 -17.968 1.00 92.69 165 GLU A CA 1
ATOM 1387 C C . GLU A 1 165 ? 29.943 6.743 -18.930 1.00 92.69 165 GLU A C 1
ATOM 1389 O O . GLU A 1 165 ? 29.752 7.224 -20.047 1.00 92.69 165 GLU A O 1
ATOM 1394 N N . ILE A 1 166 ? 29.275 5.662 -18.507 1.00 88.94 166 ILE A N 1
ATOM 1395 C CA . ILE A 1 166 ? 28.206 5.023 -19.290 1.00 88.94 166 ILE A CA 1
ATOM 1396 C C . ILE A 1 166 ? 27.054 6.007 -19.504 1.00 88.94 166 ILE A C 1
ATOM 1398 O O . ILE A 1 166 ? 26.637 6.215 -20.640 1.00 88.94 166 ILE A O 1
ATOM 1402 N N . LEU A 1 167 ? 26.602 6.676 -18.443 1.00 88.94 167 LEU A N 1
ATOM 1403 C CA . LEU A 1 167 ? 25.516 7.652 -18.510 1.00 88.94 167 LEU A CA 1
ATOM 1404 C C . LEU A 1 167 ? 25.865 8.848 -19.417 1.00 88.94 167 LEU A C 1
ATOM 1406 O O . LEU A 1 167 ? 25.019 9.362 -20.153 1.00 88.94 167 LEU A O 1
ATOM 1410 N N . GLU A 1 168 ? 27.123 9.295 -19.404 1.00 90.06 168 GLU A N 1
ATOM 1411 C CA . GLU A 1 168 ? 27.611 10.335 -20.309 1.00 90.06 168 GLU A CA 1
ATOM 1412 C C . GLU A 1 168 ? 27.640 9.857 -21.766 1.00 90.06 168 GLU A C 1
ATOM 1414 O O . GLU A 1 168 ? 27.185 10.583 -22.655 1.00 90.06 168 GLU A O 1
ATOM 1419 N N . LYS A 1 169 ? 28.095 8.623 -22.019 1.00 87.12 169 LYS A N 1
ATOM 1420 C CA . LYS A 1 169 ? 28.053 8.003 -23.351 1.00 87.12 169 LYS A CA 1
ATOM 1421 C C . LYS A 1 169 ? 26.624 7.874 -23.865 1.00 87.12 169 LYS A C 1
ATOM 1423 O O . LYS A 1 169 ? 26.366 8.307 -24.982 1.00 87.12 169 LYS A O 1
ATOM 1428 N N . GLU A 1 170 ? 25.690 7.372 -23.062 1.00 85.25 170 GLU A N 1
ATOM 1429 C CA . GLU A 1 170 ? 24.267 7.281 -23.422 1.00 85.25 170 GLU A CA 1
ATOM 1430 C C . GLU A 1 170 ? 23.682 8.658 -23.762 1.00 85.25 170 GLU A C 1
ATOM 1432 O O . GLU A 1 170 ? 22.998 8.834 -24.774 1.00 85.25 170 GLU A O 1
ATOM 1437 N N . LYS A 1 171 ? 24.015 9.686 -22.971 1.00 88.19 171 LYS A N 1
ATOM 1438 C CA . LYS A 1 171 ? 23.593 11.065 -23.240 1.00 88.19 171 LYS A CA 1
ATOM 1439 C C . LYS A 1 171 ? 24.160 11.591 -24.558 1.00 88.19 171 LYS A C 1
ATOM 1441 O O . LYS A 1 171 ? 23.426 12.215 -25.330 1.00 88.19 171 LYS A O 1
ATOM 1446 N N . LEU A 1 172 ? 25.450 11.373 -24.813 1.00 84.12 172 LEU A N 1
ATOM 1447 C CA . LEU A 1 172 ? 26.103 11.774 -26.059 1.00 84.12 172 LEU A CA 1
ATOM 1448 C C . LEU A 1 172 ? 25.494 11.040 -27.253 1.00 84.12 172 LEU A C 1
ATOM 1450 O O . LEU A 1 172 ? 25.164 11.694 -28.240 1.00 84.12 172 LEU A O 1
ATOM 1454 N N . MET A 1 173 ? 25.264 9.733 -27.131 1.00 82.69 173 MET A N 1
ATOM 1455 C CA . MET A 1 173 ? 24.592 8.908 -28.134 1.00 82.69 173 MET A CA 1
ATOM 1456 C C . MET A 1 173 ? 23.194 9.444 -28.450 1.00 82.69 173 MET A C 1
ATOM 1458 O O . MET A 1 173 ? 22.889 9.709 -29.607 1.00 82.69 173 MET A O 1
ATOM 1462 N N . GLY A 1 174 ? 22.376 9.750 -27.441 1.00 83.56 174 GLY A N 1
ATOM 1463 C CA . GLY A 1 174 ? 21.051 10.336 -27.659 1.00 83.56 174 GLY A CA 1
ATOM 1464 C C . GLY A 1 174 ? 21.071 11.740 -28.284 1.00 83.56 174 GLY A C 1
ATOM 1465 O O . GLY A 1 174 ? 20.125 12.136 -28.969 1.00 83.56 174 GLY A O 1
ATOM 1466 N N . ILE A 1 175 ? 22.120 12.541 -28.059 1.00 84.25 175 ILE A N 1
ATOM 1467 C CA . ILE A 1 175 ? 22.316 13.821 -28.768 1.00 84.25 175 ILE A CA 1
ATOM 1468 C C . ILE A 1 175 ? 22.709 13.563 -30.226 1.00 84.25 175 ILE A C 1
ATOM 1470 O O . ILE A 1 175 ? 22.188 14.227 -31.123 1.00 84.25 175 ILE A O 1
ATOM 1474 N N . TRP A 1 176 ? 23.609 12.608 -30.453 1.00 80.12 176 TRP A N 1
ATOM 1475 C CA . TRP A 1 176 ? 24.072 12.194 -31.771 1.00 80.12 176 TRP A CA 1
ATOM 1476 C C . TRP A 1 176 ? 22.928 11.687 -32.641 1.00 80.12 176 TRP A C 1
ATOM 1478 O O . TRP A 1 176 ? 22.708 12.238 -33.715 1.00 80.12 176 TRP A O 1
ATOM 1488 N N . THR A 1 177 ? 22.139 10.735 -32.148 1.00 82.06 177 THR A N 1
ATOM 1489 C CA . THR A 1 177 ? 20.977 10.170 -32.845 1.00 82.06 177 THR A CA 1
ATOM 1490 C C . THR A 1 177 ? 19.983 11.257 -33.258 1.00 82.06 177 THR A C 1
ATOM 1492 O O . THR A 1 177 ? 19.608 11.343 -34.426 1.00 82.06 177 THR A O 1
ATOM 1495 N N . ARG A 1 178 ? 19.648 12.187 -32.350 1.00 83.38 178 ARG A N 1
ATOM 1496 C CA . ARG A 1 178 ? 18.742 13.317 -32.647 1.00 83.38 178 ARG A CA 1
ATOM 1497 C C . ARG A 1 178 ? 19.264 14.275 -33.717 1.00 83.38 178 ARG A C 1
ATOM 1499 O O . ARG A 1 178 ? 18.463 14.927 -34.379 1.00 83.38 178 ARG A O 1
ATOM 1506 N N . LYS A 1 179 ? 20.583 14.404 -33.860 1.00 83.00 179 LYS A N 1
ATOM 1507 C CA . LYS A 1 179 ? 21.201 15.250 -34.890 1.00 83.00 179 LYS A CA 1
ATOM 1508 C C . LYS A 1 179 ? 21.409 14.512 -36.209 1.00 83.00 179 LYS A C 1
ATOM 1510 O O . LYS A 1 179 ? 21.292 15.133 -37.257 1.00 83.00 179 LYS A O 1
ATOM 1515 N N . LEU A 1 180 ? 21.711 13.218 -36.155 1.00 82.94 180 LEU A N 1
ATOM 1516 C CA . LEU A 1 180 ? 22.051 12.402 -37.315 1.00 82.94 180 LEU A CA 1
ATOM 1517 C C . LEU A 1 180 ? 20.814 12.008 -38.128 1.00 82.94 180 LEU A C 1
ATOM 1519 O O . LEU A 1 180 ? 20.846 12.116 -39.350 1.00 82.94 180 LEU A O 1
ATOM 1523 N N . ILE A 1 181 ? 19.716 11.613 -37.476 1.00 84.06 181 ILE A N 1
ATOM 1524 C CA . ILE A 1 181 ? 18.487 11.179 -38.163 1.00 84.06 181 ILE A CA 1
ATOM 1525 C C . ILE A 1 181 ? 17.961 12.235 -39.166 1.00 84.06 181 ILE A C 1
ATOM 1527 O O . ILE A 1 181 ? 17.707 11.869 -40.314 1.00 84.06 181 ILE A O 1
ATOM 1531 N N . PRO A 1 182 ? 17.869 13.541 -38.829 1.00 85.19 182 PRO A N 1
ATOM 1532 C CA . PRO A 1 182 ? 17.484 14.572 -39.800 1.00 85.19 182 PRO A CA 1
ATOM 1533 C C . PRO A 1 182 ? 18.431 14.703 -41.003 1.00 85.19 182 PRO A C 1
ATOM 1535 O O . PRO A 1 182 ? 17.997 15.047 -42.100 1.00 85.19 182 PRO A O 1
ATOM 1538 N N . GLU A 1 183 ? 19.732 14.452 -40.831 1.00 83.19 183 GLU A N 1
ATOM 1539 C CA . GLU A 1 183 ? 20.680 14.482 -41.954 1.00 83.19 183 GLU A CA 1
ATOM 1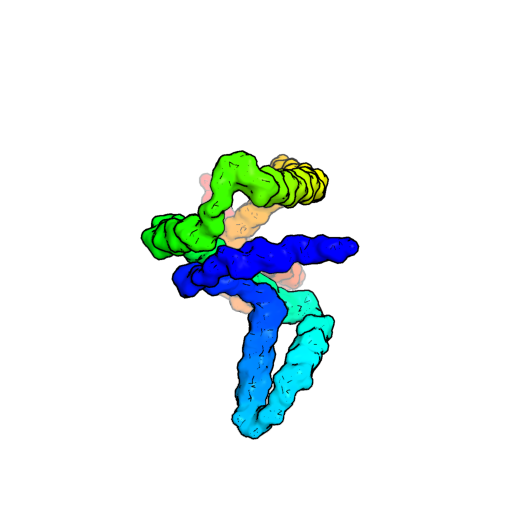540 C C . GLU A 1 183 ? 20.541 13.248 -42.850 1.00 83.19 183 GLU A C 1
ATOM 1542 O O . GLU A 1 183 ? 20.665 13.355 -44.071 1.00 83.19 183 GLU A O 1
ATOM 1547 N N . LEU A 1 184 ? 20.240 12.088 -42.259 1.00 82.75 184 LEU A N 1
ATOM 1548 C CA . LEU A 1 184 ? 19.925 10.871 -43.006 1.00 82.75 184 LEU A CA 1
ATOM 1549 C C . LEU A 1 184 ? 18.626 11.030 -43.809 1.00 82.75 184 LEU A C 1
ATOM 1551 O O . LEU A 1 184 ? 18.573 10.587 -44.955 1.00 82.75 184 LEU A O 1
ATOM 1555 N N . GLU A 1 185 ? 17.624 11.735 -43.273 1.00 85.06 185 GLU A N 1
ATOM 1556 C CA . GLU A 1 185 ? 16.407 12.104 -44.014 1.00 85.06 185 GLU A CA 1
ATOM 1557 C C . GLU A 1 185 ? 16.730 12.965 -45.236 1.00 85.06 185 GLU A C 1
ATOM 1559 O O . GLU A 1 185 ? 16.325 12.641 -46.351 1.00 85.06 185 GLU A O 1
ATOM 1564 N N . ARG A 1 186 ? 17.522 14.031 -45.063 1.00 83.56 186 ARG A N 1
ATOM 1565 C CA . ARG A 1 186 ? 17.922 14.909 -46.179 1.00 83.56 186 ARG A CA 1
ATOM 1566 C C . ARG A 1 186 ? 18.741 14.186 -47.242 1.00 83.56 186 ARG A C 1
ATOM 1568 O O . ARG A 1 186 ? 18.722 14.588 -48.404 1.00 83.56 186 ARG A O 1
ATOM 1575 N N . ALA A 1 187 ? 19.478 13.150 -46.853 1.00 82.00 187 ALA A N 1
ATOM 1576 C CA . ALA A 1 187 ? 20.212 12.285 -47.767 1.00 82.00 187 ALA A CA 1
ATOM 1577 C C . ALA A 1 187 ? 19.328 11.212 -48.437 1.00 82.00 187 ALA A C 1
ATOM 1579 O O . ALA A 1 187 ? 19.831 10.487 -49.294 1.00 82.00 187 ALA A O 1
ATOM 1580 N N . GLY A 1 188 ? 18.042 11.115 -48.073 1.00 84.44 188 GLY A N 1
ATOM 1581 C CA . GLY A 1 188 ? 17.103 10.114 -48.586 1.00 84.44 188 GLY A CA 1
ATOM 1582 C C . GLY A 1 188 ? 17.377 8.696 -48.081 1.00 84.44 188 GLY A C 1
ATOM 1583 O O . GLY A 1 188 ? 17.015 7.734 -48.748 1.00 84.44 188 GLY A O 1
ATOM 1584 N N . LEU A 1 189 ? 18.061 8.558 -46.941 1.00 83.94 189 LEU A N 1
ATOM 1585 C CA . LEU A 1 189 ? 18.562 7.279 -46.431 1.00 83.94 189 LEU A CA 1
ATOM 1586 C C . LEU A 1 189 ? 17.663 6.629 -45.372 1.00 83.94 189 LEU A C 1
ATOM 1588 O O . LEU A 1 189 ? 17.906 5.477 -45.031 1.00 83.94 189 LEU A O 1
ATOM 1592 N N . LEU A 1 190 ? 16.649 7.325 -44.845 1.00 83.31 190 LEU A N 1
ATOM 1593 C CA . LEU A 1 190 ? 15.778 6.760 -43.803 1.00 83.31 190 LEU A CA 1
ATOM 1594 C C . LEU A 1 190 ? 15.036 5.508 -44.283 1.00 83.31 190 LEU A C 1
ATOM 1596 O O . LEU A 1 190 ? 15.135 4.466 -43.641 1.00 83.31 190 LEU A O 1
ATOM 1600 N N . ASP A 1 191 ? 14.383 5.584 -45.446 1.00 82.25 191 ASP A N 1
ATOM 1601 C CA . ASP A 1 191 ? 13.641 4.455 -46.022 1.00 82.25 191 ASP A CA 1
ATOM 1602 C C . ASP A 1 191 ? 14.571 3.315 -46.476 1.00 82.25 191 ASP A C 1
ATOM 1604 O O . ASP A 1 191 ? 14.224 2.145 -46.332 1.00 82.25 191 ASP A O 1
ATOM 1608 N N . GLU A 1 192 ? 15.767 3.640 -46.991 1.00 82.00 192 GLU A N 1
ATOM 1609 C CA . GLU A 1 192 ? 16.772 2.641 -47.400 1.00 82.00 192 GLU A CA 1
ATOM 1610 C C . GLU A 1 192 ? 17.336 1.862 -46.201 1.00 82.00 192 GLU A C 1
ATOM 1612 O O . GLU A 1 192 ? 17.642 0.678 -46.325 1.00 82.00 192 GLU A O 1
ATOM 1617 N N . LEU A 1 193 ? 17.468 2.517 -45.045 1.00 82.06 193 LEU A N 1
ATOM 1618 C CA . LEU A 1 193 ? 18.008 1.927 -43.819 1.00 82.06 193 LEU A CA 1
ATOM 1619 C C . LEU A 1 193 ? 16.917 1.388 -42.877 1.00 82.06 193 LEU A C 1
ATOM 1621 O O . LEU A 1 193 ? 17.242 0.774 -41.865 1.00 82.06 193 LEU A O 1
ATOM 1625 N N . GLY A 1 194 ? 15.634 1.617 -43.179 1.00 82.69 194 GLY A N 1
ATOM 1626 C CA . GLY A 1 194 ? 14.520 1.248 -42.300 1.00 82.69 194 GLY A CA 1
ATOM 1627 C C . GLY A 1 194 ? 14.506 2.013 -40.970 1.00 82.69 194 GLY A C 1
ATOM 1628 O O . GLY A 1 194 ? 14.015 1.491 -39.971 1.00 82.69 194 GLY A O 1
ATOM 1629 N N . ILE A 1 195 ? 15.062 3.228 -40.943 1.00 83.38 195 ILE A N 1
ATOM 1630 C CA . ILE A 1 195 ? 15.192 4.076 -39.749 1.00 83.38 195 ILE A CA 1
ATOM 1631 C C . ILE A 1 195 ? 14.069 5.117 -39.740 1.00 83.38 195 ILE A C 1
ATOM 1633 O O . ILE A 1 195 ? 13.698 5.660 -40.777 1.00 83.38 195 ILE A O 1
ATOM 1637 N N . SER A 1 196 ? 13.565 5.454 -38.555 1.00 84.19 196 SER A N 1
ATOM 1638 C CA . SER A 1 196 ? 12.566 6.503 -38.340 1.00 84.19 196 SER A CA 1
ATOM 1639 C C . SER A 1 196 ? 13.066 7.569 -37.358 1.00 84.19 196 SER A C 1
ATOM 1641 O O . SER A 1 196 ? 14.108 7.417 -36.724 1.00 84.19 196 SER A O 1
ATOM 1643 N N . PHE A 1 197 ? 12.291 8.640 -37.173 1.00 82.12 197 PHE A N 1
ATOM 1644 C CA . PHE A 1 197 ? 12.555 9.654 -36.142 1.00 82.12 197 PHE A CA 1
ATOM 1645 C C . PHE A 1 197 ? 12.448 9.154 -34.701 1.00 82.12 197 PHE A C 1
ATOM 1647 O O . PHE A 1 197 ? 12.928 9.825 -33.788 1.00 82.12 197 PHE A O 1
ATOM 1654 N N . GLU A 1 198 ? 11.834 7.992 -34.506 1.00 83.38 198 GLU A N 1
ATOM 1655 C CA . GLU A 1 198 ? 11.622 7.367 -33.201 1.00 83.38 198 GLU A CA 1
ATOM 1656 C C . GLU A 1 198 ? 12.670 6.284 -32.903 1.00 83.38 198 GLU A C 1
ATOM 1658 O O . GLU A 1 198 ? 12.693 5.757 -31.794 1.00 83.38 198 GLU A O 1
ATOM 1663 N N . THR A 1 199 ? 13.551 5.981 -33.864 1.00 81.56 199 THR A N 1
ATOM 1664 C CA . THR A 1 199 ? 14.574 4.939 -33.739 1.00 81.56 199 THR A CA 1
ATOM 1665 C C . THR A 1 199 ? 15.551 5.255 -32.610 1.00 81.56 199 THR A C 1
ATOM 1667 O O . THR A 1 199 ? 16.094 6.366 -32.522 1.00 81.56 199 THR A O 1
ATOM 1670 N N . SER A 1 200 ? 15.777 4.270 -31.738 1.00 81.94 200 SER A N 1
ATOM 1671 C CA . SER A 1 200 ? 16.661 4.438 -30.586 1.00 81.94 200 SER A CA 1
ATOM 1672 C C . SER A 1 200 ? 18.138 4.505 -31.010 1.00 81.94 200 SER A C 1
ATOM 1674 O O . SER A 1 200 ? 18.506 4.060 -32.102 1.00 81.94 200 SER A O 1
ATOM 1676 N N . PRO A 1 201 ? 19.032 5.062 -30.172 1.00 80.12 201 PRO A N 1
ATOM 1677 C CA . PRO A 1 201 ? 20.466 5.021 -30.437 1.00 80.12 201 PRO A CA 1
ATOM 1678 C C . PRO A 1 201 ? 21.021 3.600 -30.607 1.00 80.12 201 PRO A C 1
ATOM 1680 O O . PRO A 1 201 ? 21.923 3.419 -31.420 1.00 80.12 201 PRO A O 1
ATOM 1683 N N . GLU A 1 202 ? 20.488 2.611 -29.882 1.00 81.25 202 GLU A N 1
ATOM 1684 C CA . GLU A 1 202 ? 20.891 1.204 -30.008 1.00 81.25 202 GLU A CA 1
ATOM 1685 C C . GLU A 1 202 ? 20.444 0.609 -31.348 1.00 81.25 202 GLU A C 1
ATOM 1687 O O . GLU A 1 202 ? 21.262 0.055 -32.076 1.00 81.25 202 GLU A O 1
ATOM 1692 N N . GLU A 1 203 ? 19.177 0.807 -31.721 1.00 83.06 203 GLU A N 1
ATOM 1693 C CA . GLU A 1 203 ? 18.641 0.355 -33.011 1.00 83.06 203 GLU A CA 1
ATOM 1694 C C . GLU A 1 203 ? 19.402 0.980 -34.188 1.00 83.06 203 GLU A C 1
ATOM 1696 O O . GLU A 1 203 ? 19.661 0.32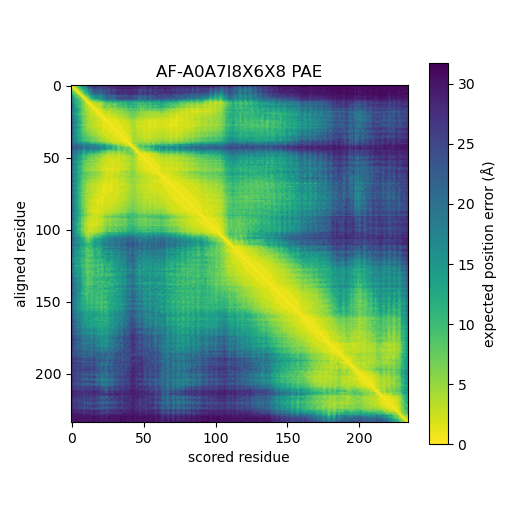5 -35.197 1.00 83.06 203 GLU A O 1
ATOM 1701 N N . LEU A 1 204 ? 19.808 2.247 -34.055 1.00 82.38 204 LEU A N 1
ATOM 1702 C CA . LEU A 1 204 ? 20.604 2.932 -35.067 1.00 82.38 204 LEU A CA 1
ATOM 1703 C C . LEU A 1 204 ? 22.002 2.314 -35.217 1.00 82.38 204 LEU A C 1
ATOM 1705 O O . LEU A 1 204 ? 22.480 2.185 -36.343 1.00 82.38 204 LEU A O 1
ATOM 1709 N N . ILE A 1 205 ? 22.654 1.928 -34.113 1.00 81.06 205 ILE A N 1
ATOM 1710 C CA . ILE A 1 205 ? 23.948 1.229 -34.157 1.00 81.06 205 ILE A CA 1
ATOM 1711 C C . ILE A 1 205 ? 23.792 -0.116 -34.869 1.00 81.06 205 ILE A C 1
ATOM 1713 O O . ILE A 1 205 ? 24.538 -0.375 -35.812 1.00 81.06 205 ILE A O 1
ATOM 1717 N N . ASP A 1 206 ? 22.799 -0.921 -34.487 1.00 84.38 206 ASP A N 1
ATOM 1718 C CA . ASP A 1 206 ? 22.561 -2.243 -35.080 1.00 84.38 206 ASP A CA 1
ATOM 1719 C C . ASP A 1 206 ? 22.327 -2.149 -36.598 1.00 84.38 206 ASP A C 1
ATOM 1721 O O . ASP A 1 206 ? 22.890 -2.917 -37.388 1.00 84.38 206 ASP A O 1
ATOM 1725 N N . VAL A 1 207 ? 21.547 -1.154 -37.037 1.00 83.38 207 VAL A N 1
ATOM 1726 C CA . VAL A 1 207 ? 21.325 -0.892 -38.465 1.00 83.38 207 VAL A CA 1
ATOM 1727 C C . VAL A 1 207 ? 22.633 -0.492 -39.150 1.00 83.38 207 VAL A C 1
ATOM 1729 O O . VAL A 1 207 ? 22.962 -1.037 -40.206 1.00 83.38 207 VAL A O 1
ATOM 1732 N N . MET A 1 208 ? 23.421 0.408 -38.558 1.00 78.75 208 MET A N 1
ATOM 1733 C CA . MET A 1 208 ? 24.697 0.850 -39.133 1.00 78.75 208 MET A CA 1
ATOM 1734 C C . MET A 1 208 ? 25.738 -0.281 -39.219 1.00 78.75 208 MET A C 1
ATOM 1736 O O . MET A 1 208 ? 26.455 -0.361 -40.219 1.00 78.75 208 MET A O 1
ATOM 1740 N N . GLU A 1 209 ? 25.799 -1.179 -38.234 1.00 82.31 209 GLU A N 1
ATOM 1741 C CA . GLU A 1 209 ? 26.673 -2.361 -38.258 1.00 82.31 209 GLU A CA 1
ATOM 1742 C C . GLU A 1 209 ? 26.253 -3.356 -39.347 1.00 82.31 209 GLU A C 1
ATOM 1744 O O . GLU A 1 209 ? 27.101 -3.874 -40.079 1.00 82.31 209 GLU A O 1
ATOM 1749 N N . SER A 1 210 ? 24.946 -3.568 -39.533 1.00 82.25 210 SER A N 1
ATOM 1750 C CA . SER A 1 210 ? 24.430 -4.492 -40.553 1.00 82.25 210 SER A CA 1
ATOM 1751 C C . SER A 1 210 ? 24.746 -4.051 -41.992 1.00 82.25 210 SER A C 1
ATOM 1753 O O . SER A 1 210 ? 24.914 -4.881 -42.888 1.00 82.25 210 SER A O 1
ATOM 1755 N N . VAL A 1 211 ? 24.892 -2.740 -42.207 1.00 80.88 211 VAL A N 1
ATOM 1756 C CA . VAL A 1 211 ? 25.135 -2.118 -43.517 1.00 80.88 211 VAL A CA 1
ATOM 1757 C C . VAL A 1 211 ? 26.633 -1.875 -43.770 1.00 80.88 211 VAL A C 1
ATOM 1759 O O . VAL A 1 211 ? 27.028 -1.520 -44.880 1.00 80.88 211 VAL A O 1
ATOM 1762 N N . GLN A 1 212 ? 27.511 -2.154 -42.797 1.00 76.06 212 GLN A N 1
ATOM 1763 C CA . GLN A 1 212 ? 28.961 -1.923 -42.891 1.00 76.06 212 GLN A CA 1
ATOM 1764 C C . GLN A 1 212 ? 29.631 -2.631 -44.088 1.00 76.06 212 GLN A C 1
ATOM 1766 O O . GLN A 1 212 ? 30.670 -2.180 -44.582 1.00 76.06 212 GLN A O 1
ATOM 1771 N N . HIS A 1 213 ? 29.036 -3.720 -44.579 1.00 76.38 213 HIS A N 1
ATOM 1772 C CA . HIS A 1 213 ? 29.521 -4.484 -45.731 1.00 76.38 213 HIS A CA 1
ATOM 1773 C C . HIS A 1 213 ? 28.911 -4.055 -47.080 1.00 76.38 213 HIS A C 1
ATOM 1775 O O . HIS A 1 213 ? 29.395 -4.494 -48.124 1.00 76.38 213 HIS A O 1
ATOM 1781 N N . ASP A 1 214 ? 27.906 -3.172 -47.091 1.00 79.56 214 ASP A N 1
ATOM 1782 C CA . ASP A 1 214 ? 27.338 -2.596 -48.312 1.00 79.56 214 ASP A CA 1
ATOM 1783 C C . ASP A 1 214 ? 28.086 -1.315 -48.707 1.00 79.56 214 ASP A C 1
ATOM 1785 O O . ASP A 1 214 ? 27.867 -0.219 -48.183 1.00 79.56 214 ASP A O 1
ATOM 1789 N N . GLY A 1 215 ? 28.980 -1.453 -49.687 1.00 75.25 215 GLY A N 1
ATOM 1790 C CA . GLY A 1 215 ? 29.807 -0.353 -50.172 1.00 75.25 215 GLY A CA 1
ATOM 1791 C C . GLY A 1 215 ? 29.027 0.834 -50.756 1.00 75.25 215 GLY A C 1
ATOM 1792 O O . GLY A 1 215 ? 29.513 1.961 -50.669 1.00 75.25 215 GLY A O 1
ATOM 1793 N N . SER A 1 216 ? 27.833 0.629 -51.326 1.00 77.94 216 SER A N 1
ATOM 1794 C CA . SER A 1 216 ? 27.023 1.720 -51.893 1.00 77.94 216 SER A CA 1
ATOM 1795 C C . SER A 1 216 ? 26.428 2.580 -50.780 1.00 77.94 216 SER A C 1
ATOM 1797 O O . SER A 1 216 ? 26.634 3.799 -50.735 1.00 77.94 216 SER A O 1
ATOM 1799 N N . THR A 1 217 ? 25.769 1.928 -49.824 1.00 77.81 217 THR A N 1
ATOM 1800 C CA . THR A 1 217 ? 25.108 2.593 -48.699 1.00 77.81 217 THR A CA 1
ATOM 1801 C C . THR A 1 217 ? 26.127 3.223 -47.749 1.00 77.81 217 THR A C 1
ATOM 1803 O O . THR A 1 217 ? 25.957 4.373 -47.340 1.00 77.81 217 THR A O 1
ATOM 1806 N N . MET A 1 218 ? 27.277 2.578 -47.521 1.00 80.25 218 MET A N 1
ATOM 1807 C CA . MET A 1 218 ? 28.382 3.163 -46.751 1.00 80.25 218 MET A CA 1
ATOM 1808 C C . MET A 1 218 ? 28.983 4.418 -47.393 1.00 80.25 218 MET A C 1
ATOM 1810 O O . MET A 1 218 ? 29.421 5.322 -46.680 1.00 80.25 218 MET A O 1
ATOM 1814 N N . ASN A 1 219 ? 29.006 4.524 -48.723 1.00 79.56 219 ASN A N 1
ATOM 1815 C CA . ASN A 1 219 ? 29.486 5.733 -49.397 1.00 79.56 219 ASN A CA 1
ATOM 1816 C C . ASN A 1 219 ? 28.487 6.894 -49.280 1.00 79.56 219 ASN A C 1
ATOM 1818 O O . ASN A 1 219 ? 28.905 8.034 -49.056 1.00 79.56 219 ASN A O 1
ATOM 1822 N N . LYS A 1 220 ? 27.179 6.615 -49.364 1.00 77.88 220 LYS A N 1
ATOM 1823 C CA . LYS A 1 220 ? 26.131 7.616 -49.101 1.00 77.88 220 LYS A CA 1
ATOM 1824 C C . LYS A 1 220 ? 26.171 8.085 -47.643 1.00 77.88 220 LYS A C 1
ATOM 1826 O O . LYS A 1 220 ? 26.170 9.291 -47.401 1.00 77.88 220 LYS A O 1
ATOM 1831 N N . LEU A 1 221 ? 26.318 7.154 -46.695 1.00 78.12 221 LEU A N 1
ATOM 1832 C CA . LEU A 1 221 ? 26.493 7.445 -45.269 1.00 78.12 221 LEU A CA 1
ATOM 1833 C C . LEU A 1 221 ? 27.718 8.327 -45.021 1.00 78.12 221 LEU A C 1
ATOM 1835 O O . LEU A 1 221 ? 27.590 9.384 -44.414 1.00 78.12 221 LEU A O 1
ATOM 1839 N N . LYS A 1 222 ? 28.890 7.969 -45.564 1.00 78.06 222 LYS A N 1
ATOM 1840 C CA . LYS A 1 222 ? 30.108 8.796 -45.471 1.00 78.06 222 LYS A CA 1
ATOM 1841 C C . LYS A 1 222 ? 29.915 10.194 -46.065 1.00 78.06 222 LYS A C 1
ATOM 1843 O O . LYS A 1 222 ? 30.432 11.164 -45.517 1.00 78.06 222 LYS A O 1
ATOM 1848 N N . SER A 1 223 ? 29.167 10.322 -47.164 1.00 79.44 223 SER A N 1
ATOM 1849 C CA . SER A 1 223 ? 28.852 11.621 -47.775 1.00 79.44 223 SER A CA 1
ATOM 1850 C C . SER A 1 223 ? 27.948 12.478 -46.882 1.00 79.44 223 SER A C 1
ATOM 1852 O O . SER A 1 223 ? 28.228 13.663 -46.689 1.00 79.44 223 SER A O 1
ATOM 1854 N N . ALA A 1 224 ? 26.904 11.883 -46.295 1.00 73.62 224 ALA A N 1
ATOM 1855 C CA . ALA A 1 224 ? 26.026 12.549 -45.334 1.00 73.62 224 ALA A CA 1
ATOM 1856 C C . ALA A 1 224 ? 26.795 12.972 -44.068 1.00 73.62 224 ALA A C 1
ATOM 1858 O O . ALA A 1 224 ? 26.677 14.109 -43.615 1.00 73.62 224 ALA A O 1
ATOM 1859 N N . PHE A 1 225 ? 27.676 12.104 -43.564 1.00 72.81 225 PHE A N 1
ATOM 1860 C CA . PHE A 1 225 ? 28.512 12.366 -42.391 1.00 72.81 225 PHE A CA 1
ATOM 1861 C C . PHE A 1 225 ? 29.548 13.473 -42.637 1.00 72.81 225 PHE A C 1
ATOM 1863 O O . PHE A 1 225 ? 29.721 14.362 -41.807 1.00 72.81 225 PHE A O 1
ATOM 1870 N N . ASN A 1 226 ? 30.200 13.492 -43.803 1.00 73.25 226 ASN A N 1
ATOM 1871 C CA . ASN A 1 226 ? 31.150 14.555 -44.150 1.00 73.25 226 ASN A CA 1
ATOM 1872 C C . ASN A 1 226 ? 30.476 15.932 -44.238 1.00 73.25 226 ASN A C 1
ATOM 1874 O O . ASN A 1 226 ? 31.071 16.928 -43.828 1.00 73.25 226 ASN A O 1
ATOM 1878 N N . LYS A 1 227 ? 29.225 16.002 -44.713 1.00 67.31 227 LYS A N 1
ATOM 1879 C CA . LYS A 1 227 ? 28.432 17.245 -44.703 1.00 67.31 227 LYS A CA 1
ATOM 1880 C C . LYS A 1 227 ? 28.089 17.708 -43.283 1.00 67.31 227 LYS A C 1
ATOM 1882 O O . LYS A 1 227 ? 28.026 18.910 -43.047 1.00 67.31 227 LYS A O 1
ATOM 1887 N N . PHE A 1 228 ? 27.931 16.772 -42.349 1.00 63.88 228 PHE A N 1
ATOM 1888 C CA . PHE A 1 228 ? 27.681 17.048 -40.934 1.00 63.88 228 PHE A CA 1
ATOM 1889 C C . PHE A 1 228 ? 28.927 17.547 -40.169 1.00 63.88 228 PHE A C 1
ATOM 1891 O O . PHE A 1 228 ? 28.789 18.368 -39.268 1.00 63.88 228 PHE A O 1
ATOM 1898 N N . TYR A 1 229 ? 30.142 17.108 -40.533 1.00 59.53 229 TYR A N 1
ATOM 1899 C CA . TYR A 1 229 ? 31.398 17.493 -39.854 1.00 59.53 229 TYR A CA 1
ATOM 1900 C C . TYR A 1 229 ? 32.045 18.799 -40.343 1.00 59.53 229 TYR A C 1
ATOM 1902 O O . TYR A 1 229 ? 32.769 19.441 -39.582 1.00 59.53 229 TYR A O 1
ATOM 1910 N N . LEU A 1 230 ? 31.786 19.211 -41.586 1.00 53.19 230 LEU A N 1
ATOM 1911 C CA . LEU A 1 230 ? 32.339 20.437 -42.185 1.00 53.19 230 LEU A CA 1
ATOM 1912 C C . LEU A 1 230 ? 32.102 21.752 -41.393 1.00 53.19 230 LEU A C 1
ATOM 1914 O O . LEU A 1 230 ? 32.968 22.620 -41.474 1.00 53.19 230 LEU A O 1
ATOM 1918 N N . PRO A 1 231 ? 31.017 21.944 -40.611 1.00 53.41 231 PRO A N 1
ATOM 1919 C CA . PRO A 1 231 ? 30.795 23.184 -39.855 1.00 53.41 231 PRO A CA 1
ATOM 1920 C C . PRO A 1 231 ? 31.467 23.251 -38.471 1.00 53.41 231 PRO A C 1
ATOM 1922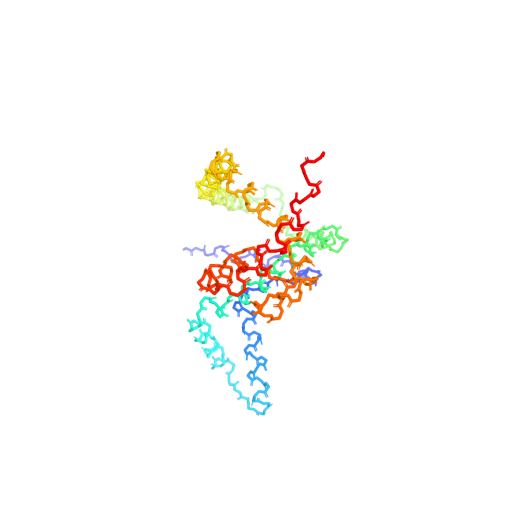 O O . PRO A 1 231 ? 31.386 24.292 -37.828 1.00 53.41 231 PRO A O 1
ATOM 1925 N N . LEU A 1 232 ? 32.068 22.166 -37.963 1.00 45.78 232 LEU A N 1
ATOM 1926 C CA . LEU A 1 232 ? 32.589 22.099 -36.582 1.00 45.78 232 LEU A CA 1
ATOM 1927 C C . LEU A 1 232 ? 34.111 22.308 -36.471 1.00 45.78 232 LEU A C 1
ATOM 1929 O O . LEU A 1 232 ? 34.643 22.277 -35.364 1.00 45.78 232 LEU A O 1
ATOM 1933 N N . SER A 1 233 ? 34.819 22.510 -37.589 1.00 43.78 233 SER A N 1
ATOM 1934 C CA . SER A 1 233 ? 36.277 22.723 -37.623 1.00 43.78 233 SER A CA 1
ATOM 1935 C C . SER A 1 233 ? 36.694 24.171 -37.930 1.00 43.78 233 SER A C 1
ATOM 1937 O O . SER A 1 233 ? 37.808 24.384 -38.410 1.00 43.78 233 SER A O 1
ATOM 1939 N N . SER A 1 234 ? 35.803 25.150 -37.741 1.00 35.78 234 SER A N 1
ATOM 1940 C CA . SER A 1 234 ? 36.064 26.587 -37.951 1.00 35.78 234 SER A CA 1
ATOM 1941 C C . SER A 1 234 ? 35.868 27.375 -36.666 1.00 35.78 234 SER A C 1
ATOM 1943 O O . SER A 1 234 ? 34.872 27.089 -35.966 1.00 35.78 234 SER A O 1
#

pLDDT: mean 85.12, std 13.15, range [31.02, 97.5]

Solvent-accessible surface area (backbone atoms only — not comparable to full-atom values): 13531 Å² total; per-residue (Å²): 137,83,83,74,83,60,63,73,67,73,69,55,74,85,70,87,84,58,70,73,79,56,50,49,32,67,56,50,46,47,53,53,51,48,53,54,50,44,72,77,36,81,83,61,89,69,59,66,71,60,51,53,51,50,49,59,50,50,63,71,70,48,53,70,76,72,42,42,68,31,43,55,52,19,51,52,35,40,54,51,33,55,54,51,42,57,54,40,67,72,34,72,64,43,53,52,47,51,52,53,47,58,71,61,49,80,91,62,57,87,85,36,77,65,38,54,54,50,49,55,50,50,53,51,52,50,54,50,51,53,53,52,49,51,57,48,49,67,62,45,48,63,54,52,50,52,51,51,53,53,49,51,53,51,55,48,51,72,64,31,67,68,53,48,50,50,54,50,48,54,51,50,41,54,52,46,44,70,58,46,51,63,49,36,49,77,67,64,41,27,79,80,62,74,52,58,96,82,57,48,57,66,59,51,49,56,48,53,60,72,39,69,82,40,69,68,61,46,49,53,48,52,52,48,49,52,66,67,53,67,75,75,81,115

Secondary structure (DSSP, 8-state):
---TTSHHHHTSPP-SSSPPPPPPHHHHHHHHHHHHHHHH-SS----HHHHHHHHHHHHHHS-HHHHHHHHHHHHHHHHHHHHHHHHHHHSHHHHHHHHHHHHTS----TT-HHHHHHHHHHHHHHHHHHHHHHHHHHHHHHHHHHHHHHHHHHHHHTT-HHHHHHHHHHHHHHHHHHHHHHHHHHTT-HHHHT--TT--HHHHHHHHHHTTT-HHHHHHHHHHHHHHHTTS--